Protein AF-Q0UWR7-F1 (afdb_monomer)

Radius of gyration: 21.1 Å; Cα contacts (8 Å, |Δi|>4): 379; chains: 1; bounding box: 44×84×56 Å

Foldseek 3Di:
DDDDDDDDDDPAPDPVLLCVLLVVLVVCCVVPNAAQEEEAEAALCNNVSNVVVNCVVVVHLHQYEYEDEDQLQQLVVCVVVVHWAFAPGRPAPQVSSNHRTHDPSRNVSCPDPRYAYDYHHLLLLLVLQLCCCVPVVAGAGSSLSRLSSCVPQCNVCVRVVHDDDPPHRYHRDRPGDDPDDPVVSVVSCVVNVVVVVVRVVVVVVVVPDDDDDDDDDDDDDDDDDDDDDDDDDDPDDDDDD

pLDDT: mean 86.14, std 23.27, range [25.42, 98.88]

Sequence (241 aa):
MAQTSTIYCPPFDHPDIWAGNSTVMHEIAAQLPDPDVLICSVGGGGLINGICQAMDDLHMETTVLAMETAGADSLATSLHARELVTLDKITSQATSLGCARVTPETFAFAQRKNVRSVVLPDAEAAMGCWRLADDERIMVELACGINVALCYDGRLEKALGRPVRPEDKVVVVLCGGSNVTSKMLCEWRSEYAYIEEETEARRSDSALGSEDEEDVPSKESKPIVLEGVEVECPEGCVSCA

Solvent-accessible surface area (backbone atoms only — not comparable to full-atom values): 13982 Å² total; per-residue (Å²): 130,85,84,77,82,84,78,87,78,72,96,28,89,43,71,71,47,18,61,60,37,14,50,59,42,55,51,42,48,74,77,48,68,83,42,51,31,37,30,37,50,34,30,43,24,22,53,57,44,5,34,53,52,36,27,62,77,67,71,55,84,43,31,36,38,40,32,24,40,51,42,20,38,19,57,56,51,11,62,73,71,72,46,94,38,70,49,95,65,70,71,36,84,35,60,83,18,50,25,46,46,41,39,72,65,37,56,56,56,52,70,37,92,46,32,40,75,45,75,42,50,57,58,46,11,41,46,14,19,47,48,36,34,71,76,72,69,44,77,35,13,41,48,20,7,44,42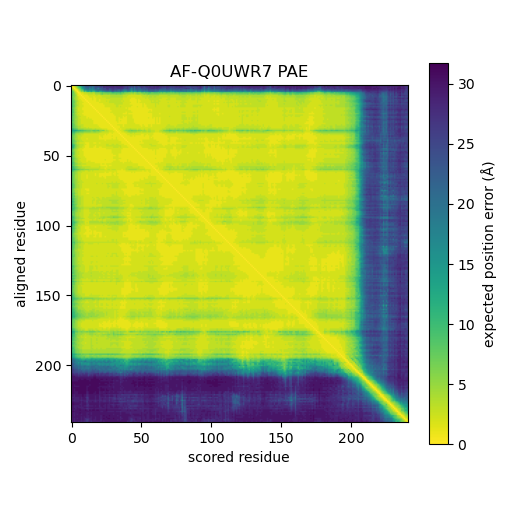,49,29,33,80,47,91,60,40,43,26,61,74,67,74,44,83,80,54,97,83,60,40,73,44,71,49,76,76,36,62,82,79,60,49,75,65,54,44,53,50,44,48,69,75,38,47,60,67,55,53,61,46,54,51,54,51,54,60,64,71,63,70,72,95,73,96,73,94,79,82,93,76,83,92,76,86,92,76,87,85,87,82,93,77,88,79,78,91,80,88,85,84,87,131

Structure (mmCIF, N/CA/C/O backbone):
data_AF-Q0UWR7-F1
#
_entry.id   AF-Q0UWR7-F1
#
loop_
_atom_site.group_PDB
_atom_site.id
_atom_site.type_symbol
_atom_site.label_atom_id
_atom_site.label_alt_id
_atom_site.label_comp_id
_atom_site.label_asym_id
_atom_site.label_entity_id
_atom_site.label_seq_id
_atom_site.pdbx_PDB_ins_code
_atom_site.Cartn_x
_atom_site.Cartn_y
_atom_site.Cartn_z
_atom_site.occupancy
_atom_site.B_iso_or_equiv
_atom_site.auth_seq_id
_atom_site.auth_comp_id
_atom_site.auth_asym_id
_atom_site.auth_atom_id
_atom_site.pdbx_PDB_model_num
ATOM 1 N N . MET A 1 1 ? -6.942 43.261 15.778 1.00 52.97 1 MET A N 1
ATOM 2 C CA . MET A 1 1 ? -6.973 42.221 14.730 1.00 52.97 1 MET A CA 1
ATOM 3 C C . MET A 1 1 ? -7.341 40.921 15.420 1.00 52.97 1 MET A C 1
ATOM 5 O O . MET A 1 1 ? -6.706 40.613 16.420 1.00 52.97 1 MET A O 1
ATOM 9 N N . ALA A 1 2 ? -8.404 40.238 14.991 1.00 65.56 2 ALA A N 1
ATOM 10 C CA . ALA A 1 2 ? -8.744 38.929 15.544 1.00 65.56 2 ALA A CA 1
ATOM 11 C C . ALA A 1 2 ? -7.639 37.941 15.146 1.00 65.56 2 ALA A C 1
ATOM 13 O O . ALA A 1 2 ? -7.313 37.852 13.964 1.00 65.56 2 ALA A O 1
ATOM 14 N N . GLN A 1 3 ? -7.027 37.258 16.116 1.00 64.06 3 GLN A N 1
ATOM 15 C CA . GLN A 1 3 ? -6.156 36.131 15.799 1.00 64.06 3 GLN A CA 1
ATOM 16 C C . GLN A 1 3 ? -7.018 35.028 15.184 1.00 64.06 3 GLN A C 1
ATOM 18 O O . GLN A 1 3 ? -7.907 34.493 15.841 1.00 64.06 3 GLN A O 1
ATOM 23 N N . THR A 1 4 ? -6.770 34.698 13.924 1.00 73.94 4 THR A N 1
ATOM 24 C CA . THR A 1 4 ? -7.265 33.462 13.322 1.00 73.94 4 THR A CA 1
ATOM 25 C C . THR A 1 4 ? -6.470 32.301 13.910 1.00 73.94 4 THR A C 1
ATOM 27 O O . THR A 1 4 ? -5.249 32.263 13.750 1.00 73.94 4 THR A O 1
ATOM 30 N N . SER A 1 5 ? -7.132 31.375 14.608 1.00 85.00 5 SER A N 1
ATOM 31 C CA . SER A 1 5 ? -6.476 30.154 15.080 1.00 85.00 5 SER A CA 1
ATOM 32 C C . SER A 1 5 ? -6.154 29.263 13.884 1.00 85.00 5 SER A C 1
ATOM 34 O O . SER A 1 5 ? -7.061 28.820 13.178 1.00 85.00 5 SER A O 1
ATOM 36 N N . THR A 1 6 ? -4.876 28.992 13.653 1.00 90.75 6 THR A N 1
ATOM 37 C CA . THR A 1 6 ? -4.460 27.957 12.704 1.00 90.75 6 THR A CA 1
ATOM 38 C C . THR A 1 6 ? -4.751 26.587 13.307 1.00 90.75 6 THR A C 1
ATOM 40 O O . THR A 1 6 ? -4.426 26.344 14.468 1.00 90.75 6 THR A O 1
ATOM 43 N N . ILE A 1 7 ? -5.348 25.694 12.521 1.00 93.06 7 ILE A N 1
ATOM 44 C CA . ILE A 1 7 ? -5.585 24.299 12.900 1.00 93.06 7 ILE A CA 1
ATOM 45 C C . ILE A 1 7 ? -4.586 23.444 12.124 1.00 93.06 7 ILE A C 1
ATOM 47 O O . ILE A 1 7 ? -4.486 23.561 10.903 1.00 93.06 7 ILE A O 1
ATOM 51 N N . TYR A 1 8 ? -3.827 22.608 12.829 1.00 94.81 8 TYR A N 1
ATOM 52 C CA . TYR A 1 8 ? -2.986 21.601 12.194 1.00 94.81 8 TYR A CA 1
ATOM 53 C C . TYR A 1 8 ? -3.866 20.429 11.753 1.00 94.81 8 TYR A C 1
ATOM 55 O O . TYR A 1 8 ? -4.567 19.848 12.576 1.00 94.81 8 TYR A O 1
ATOM 63 N N . CYS A 1 9 ? -3.833 20.102 10.463 1.00 96.12 9 CYS A N 1
ATOM 64 C CA . CYS A 1 9 ? -4.488 18.920 9.918 1.00 96.12 9 CYS A CA 1
ATOM 65 C C . CYS A 1 9 ? -3.413 17.840 9.723 1.00 96.12 9 CYS A C 1
ATOM 67 O O . CYS A 1 9 ? -2.591 17.986 8.810 1.00 96.12 9 CYS A O 1
ATOM 69 N N . PRO A 1 10 ? -3.334 16.819 10.598 1.00 96.50 10 PRO A N 1
ATOM 70 C CA . PRO A 1 10 ? -2.364 15.749 10.423 1.00 96.50 10 PRO A CA 1
ATOM 71 C C . PRO A 1 10 ? -2.662 14.965 9.136 1.00 96.50 10 PRO A C 1
ATOM 73 O O . PRO A 1 10 ? -3.801 14.928 8.684 1.00 96.50 10 PRO A O 1
ATOM 76 N N . PRO A 1 11 ? -1.661 14.309 8.535 1.00 96.25 11 PRO A N 1
ATOM 77 C CA . PRO A 1 11 ? -1.877 13.524 7.322 1.00 96.25 11 PRO A CA 1
ATOM 78 C C . PRO A 1 11 ? -2.545 12.163 7.575 1.00 96.25 11 PRO A C 1
ATOM 80 O O . PRO A 1 11 ? -3.100 11.586 6.646 1.00 96.25 11 PRO A O 1
ATOM 83 N N . PHE A 1 12 ? -2.474 11.619 8.799 1.00 97.62 12 PHE A N 1
ATOM 84 C CA . PHE A 1 12 ? -3.004 10.278 9.087 1.00 97.62 12 PHE A CA 1
ATOM 85 C C . PHE A 1 12 ? -3.415 10.023 10.542 1.00 97.62 12 PHE A C 1
ATOM 87 O O . PHE A 1 12 ? -4.390 9.312 10.750 1.00 97.62 12 PHE A O 1
ATOM 94 N N . ASP A 1 13 ? -2.691 10.532 11.546 1.00 97.50 13 ASP A N 1
ATOM 95 C CA . ASP A 1 13 ? -2.897 10.149 12.955 1.00 97.50 13 ASP A CA 1
ATOM 96 C C . ASP A 1 13 ? -3.982 10.994 13.634 1.00 97.50 13 ASP A C 1
ATOM 98 O O . ASP A 1 13 ? -3.699 11.888 14.433 1.00 97.50 13 ASP A O 1
ATOM 102 N N . HIS A 1 14 ? -5.236 10.779 13.239 1.00 98.12 14 HIS A N 1
ATOM 103 C CA . HIS A 1 14 ? -6.386 11.413 13.873 1.00 98.12 14 HIS A CA 1
ATOM 104 C C . HIS A 1 14 ? -7.660 10.583 13.651 1.00 98.12 14 HIS A C 1
ATOM 106 O O . HIS A 1 14 ? -7.899 10.165 12.516 1.00 98.12 14 HIS A O 1
ATOM 112 N N . PRO A 1 15 ? -8.528 10.409 14.667 1.00 97.81 15 PRO A N 1
ATOM 113 C CA . PRO A 1 15 ? -9.776 9.654 14.528 1.00 97.81 15 PRO A CA 1
ATOM 114 C C . PRO A 1 15 ? -10.669 10.132 13.378 1.00 97.81 15 PRO A C 1
ATOM 116 O O . PRO A 1 15 ? -11.179 9.307 12.630 1.00 97.81 15 PRO A O 1
ATOM 119 N N . ASP A 1 16 ? -10.798 11.448 13.173 1.00 98.19 16 ASP A N 1
ATOM 120 C CA . ASP A 1 16 ? -11.589 11.990 12.053 1.00 98.19 16 ASP A CA 1
ATOM 121 C C . ASP A 1 16 ? -11.039 11.580 10.676 1.00 98.19 16 ASP A C 1
ATOM 123 O O . ASP A 1 16 ? -11.806 11.419 9.730 1.00 98.19 16 ASP A O 1
ATOM 127 N N . ILE A 1 17 ? -9.720 11.382 10.550 1.00 98.50 17 ILE A N 1
ATOM 128 C CA . ILE A 1 17 ? -9.107 10.898 9.304 1.00 98.50 17 ILE A CA 1
ATOM 129 C C . ILE A 1 17 ? -9.446 9.426 9.101 1.00 98.50 17 ILE A C 1
ATOM 131 O O . ILE A 1 17 ? -9.766 9.024 7.987 1.00 98.50 17 ILE A O 1
ATOM 135 N N . TRP A 1 18 ? -9.408 8.621 10.163 1.00 98.56 18 TRP A N 1
ATOM 136 C CA . TRP A 1 18 ? -9.750 7.199 10.089 1.00 98.56 18 TRP A CA 1
ATOM 137 C C . TRP A 1 18 ? -11.229 7.008 9.760 1.00 98.56 18 TRP A C 1
ATOM 139 O O . TRP A 1 18 ? -11.546 6.252 8.850 1.00 98.56 18 TRP A O 1
ATOM 149 N N . ALA A 1 19 ? -12.112 7.775 10.404 1.00 98.56 19 ALA A N 1
ATOM 150 C CA . ALA A 1 19 ? -13.542 7.793 10.110 1.00 98.56 19 ALA A CA 1
ATOM 151 C C . ALA A 1 19 ? -13.842 8.285 8.684 1.00 98.56 19 ALA A C 1
ATOM 153 O O . ALA A 1 19 ? -14.735 7.768 8.024 1.00 98.56 19 ALA A O 1
ATOM 154 N N . GLY A 1 20 ? -13.088 9.268 8.183 1.00 98.56 20 GLY A N 1
ATOM 155 C CA . GLY A 1 20 ? -13.189 9.694 6.788 1.00 98.56 20 GLY A CA 1
ATOM 156 C C . GLY A 1 20 ? -12.733 8.606 5.814 1.00 98.56 20 GLY A C 1
ATOM 157 O O . GLY A 1 20 ? -13.402 8.351 4.821 1.00 98.56 20 GLY A O 1
ATOM 158 N N . ASN A 1 21 ? -11.623 7.929 6.108 1.00 98.56 21 ASN A N 1
ATOM 159 C CA . ASN A 1 21 ? -11.102 6.856 5.263 1.00 98.56 21 ASN A CA 1
ATOM 160 C C . ASN A 1 21 ? -11.943 5.576 5.335 1.00 98.56 21 ASN A C 1
ATOM 162 O O . ASN A 1 21 ? -11.931 4.805 4.380 1.00 98.56 21 ASN A O 1
ATOM 166 N N . SER A 1 22 ? -12.674 5.329 6.427 1.00 98.56 22 SER A N 1
ATOM 167 C CA . SER A 1 22 ? -13.491 4.121 6.595 1.00 98.56 22 SER A CA 1
ATOM 168 C C . SER A 1 22 ? -14.632 4.033 5.578 1.00 98.56 22 SER A C 1
ATOM 170 O O . SER A 1 22 ? -15.070 2.933 5.230 1.00 98.56 22 SER A O 1
ATOM 172 N N . THR A 1 23 ? -15.062 5.170 5.016 1.00 98.62 23 THR A N 1
ATOM 173 C CA . THR A 1 23 ? -16.129 5.213 4.007 1.00 98.62 23 THR A CA 1
ATOM 174 C C . THR A 1 23 ? -15.796 4.384 2.772 1.00 98.62 23 THR A C 1
ATOM 176 O O . THR A 1 23 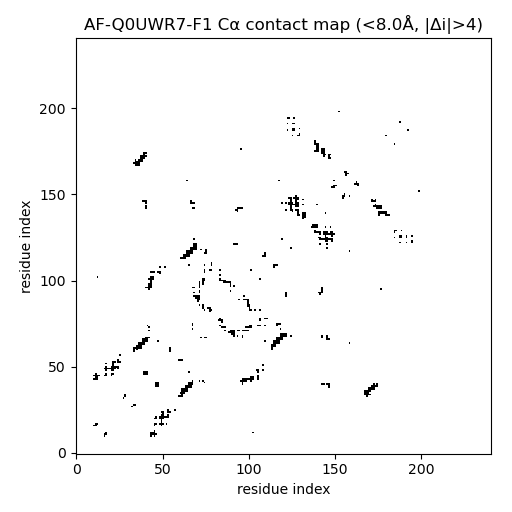? -16.704 3.776 2.212 1.00 98.62 23 THR A O 1
ATOM 179 N N . VAL A 1 24 ? -14.513 4.266 2.395 1.00 98.31 24 VAL A N 1
ATOM 180 C CA . VAL A 1 24 ? -14.097 3.444 1.245 1.00 98.31 24 VAL A CA 1
ATOM 181 C C . VAL A 1 24 ? -14.524 1.989 1.416 1.00 98.31 24 VAL A C 1
ATOM 183 O O . VAL A 1 24 ? -14.973 1.355 0.467 1.00 98.31 24 VAL A O 1
ATOM 186 N N . MET A 1 25 ? -14.445 1.459 2.636 1.00 98.12 25 MET A N 1
ATOM 187 C CA . MET A 1 25 ? -14.796 0.072 2.905 1.00 98.12 25 MET A CA 1
ATOM 188 C C . MET A 1 25 ? -16.315 -0.127 2.932 1.00 98.12 25 MET A C 1
ATOM 190 O O . MET A 1 25 ? -16.806 -1.158 2.477 1.00 98.12 25 MET A O 1
ATOM 194 N N . HIS A 1 26 ? -17.075 0.875 3.384 1.00 98.00 26 HIS A N 1
ATOM 195 C CA . HIS A 1 26 ? -18.534 0.867 3.264 1.00 98.00 26 HIS A CA 1
ATOM 196 C C . HIS A 1 26 ? -18.993 0.917 1.798 1.00 98.00 26 HIS A C 1
ATOM 198 O O . HIS A 1 26 ? -19.934 0.214 1.427 1.00 98.00 26 HIS A O 1
ATOM 204 N N . GLU A 1 27 ? -18.319 1.701 0.954 1.00 98.56 27 GLU A N 1
ATOM 205 C CA . GLU A 1 27 ? -18.568 1.738 -0.492 1.00 98.56 27 GLU A CA 1
ATOM 206 C C . GLU A 1 27 ? -18.238 0.390 -1.146 1.00 98.56 27 GLU A C 1
ATOM 208 O O . GLU A 1 27 ? -19.076 -0.161 -1.865 1.00 98.56 27 GLU A O 1
ATOM 213 N N . ILE A 1 28 ? -17.080 -0.196 -0.813 1.00 98.25 28 ILE A N 1
ATOM 214 C CA . ILE A 1 28 ? -16.689 -1.539 -1.262 1.00 98.25 28 ILE A CA 1
ATOM 215 C C . ILE A 1 28 ? -17.748 -2.566 -0.862 1.00 98.25 28 ILE A C 1
ATOM 217 O O . ILE A 1 28 ? -18.214 -3.304 -1.721 1.00 98.25 28 ILE A O 1
ATOM 221 N N . ALA A 1 29 ? -18.187 -2.595 0.398 1.00 97.31 29 ALA A N 1
ATOM 222 C CA . ALA A 1 29 ? -19.186 -3.556 0.866 1.00 97.31 29 ALA A CA 1
ATOM 223 C C . ALA A 1 29 ? -20.544 -3.405 0.155 1.00 97.31 29 ALA A C 1
ATOM 225 O O . ALA A 1 29 ? -21.240 -4.396 -0.069 1.00 97.31 29 ALA A O 1
ATOM 226 N N . ALA A 1 30 ? -20.915 -2.182 -0.240 1.00 97.62 30 ALA A N 1
ATOM 227 C CA . ALA A 1 30 ? -22.131 -1.930 -1.008 1.00 97.62 30 ALA A CA 1
ATOM 228 C C . ALA A 1 30 ? -22.025 -2.400 -2.473 1.00 97.62 30 ALA A C 1
ATOM 230 O O . ALA A 1 30 ? -23.026 -2.824 -3.053 1.00 97.62 30 ALA A O 1
ATOM 231 N N . GLN A 1 31 ? -20.838 -2.314 -3.079 1.00 98.31 31 GLN A N 1
ATOM 232 C CA . GLN A 1 31 ? -20.598 -2.661 -4.488 1.00 98.31 31 GLN A CA 1
ATOM 233 C C . GLN A 1 31 ? -20.196 -4.128 -4.690 1.00 98.31 31 GLN A C 1
ATOM 235 O O . GLN A 1 31 ? -20.551 -4.737 -5.699 1.00 98.31 31 GLN A O 1
ATOM 240 N N . LEU A 1 32 ? -19.458 -4.690 -3.736 1.00 96.94 32 LEU A N 1
ATOM 241 C CA . LEU A 1 32 ? -18.918 -6.040 -3.746 1.00 96.94 32 LEU A CA 1
ATOM 242 C C . LEU A 1 32 ? -18.964 -6.623 -2.323 1.00 96.94 32 LEU A C 1
ATOM 244 O O . LEU A 1 32 ? -17.993 -6.514 -1.572 1.00 96.94 32 LEU A O 1
ATOM 248 N N . PRO A 1 33 ? -20.081 -7.269 -1.947 1.00 92.19 33 PRO A N 1
ATOM 249 C CA . PRO A 1 33 ? -20.188 -7.942 -0.660 1.00 92.19 33 PRO A CA 1
ATOM 250 C C . PRO A 1 33 ? -19.140 -9.051 -0.515 1.00 92.19 33 PRO A C 1
ATOM 252 O O . PRO A 1 33 ? -18.921 -9.831 -1.453 1.00 92.19 33 PRO A O 1
ATOM 255 N N . ASP A 1 34 ? -18.542 -9.127 0.674 1.00 92.31 34 ASP A N 1
ATOM 256 C CA . ASP A 1 34 ? -17.599 -10.164 1.108 1.00 92.31 34 ASP A CA 1
ATOM 257 C C . ASP A 1 34 ? -16.404 -10.373 0.150 1.00 92.31 34 ASP A C 1
ATOM 259 O O . ASP A 1 34 ? -16.296 -11.435 -0.470 1.00 92.31 34 ASP A O 1
ATOM 263 N N . PRO A 1 35 ? -15.516 -9.373 -0.032 1.00 97.75 35 PRO A N 1
ATOM 264 C CA . PRO A 1 35 ? -14.252 -9.574 -0.724 1.00 97.75 35 PRO A CA 1
ATOM 265 C C . PRO A 1 35 ? -13.335 -10.494 0.093 1.00 97.75 35 PRO A C 1
ATOM 267 O O . PRO A 1 35 ? -13.233 -10.367 1.315 1.00 97.75 35 PRO A O 1
ATOM 270 N N . ASP A 1 36 ? -12.636 -11.402 -0.582 1.00 98.38 36 ASP A N 1
ATOM 271 C CA . ASP A 1 36 ? -11.690 -12.329 0.047 1.00 98.38 36 ASP A CA 1
ATOM 272 C C . ASP A 1 36 ? -10.385 -11.619 0.423 1.00 98.38 36 ASP A C 1
ATOM 274 O O . ASP A 1 36 ? -9.787 -11.900 1.467 1.00 98.38 36 ASP A O 1
ATOM 278 N N . VAL A 1 37 ? -9.944 -10.688 -0.429 1.00 98.69 37 VAL A N 1
ATOM 279 C CA . VAL A 1 37 ? -8.677 -9.967 -0.279 1.00 98.69 37 VAL A CA 1
ATOM 280 C C . VAL A 1 37 ? -8.876 -8.482 -0.562 1.00 98.69 37 VAL A C 1
ATOM 282 O O . VAL A 1 37 ? -9.492 -8.111 -1.559 1.00 98.69 37 VAL A O 1
ATOM 285 N N . LEU A 1 38 ? -8.296 -7.631 0.278 1.00 98.75 38 LEU A N 1
ATOM 286 C CA . LEU A 1 38 ? -8.174 -6.196 0.056 1.00 98.75 38 LEU A CA 1
ATOM 287 C C . LEU A 1 38 ? -6.702 -5.795 0.131 1.00 98.75 38 LEU A C 1
ATOM 289 O O . LEU A 1 38 ? -6.007 -6.123 1.086 1.00 98.75 38 LEU A O 1
ATOM 293 N N . ILE A 1 39 ? -6.222 -5.070 -0.871 1.00 98.88 39 ILE A N 1
ATOM 294 C CA . ILE A 1 39 ? -4.840 -4.600 -0.961 1.00 98.88 39 ILE A CA 1
ATOM 295 C C . ILE A 1 39 ? -4.840 -3.093 -0.744 1.00 98.88 39 ILE A C 1
ATOM 297 O O . ILE A 1 39 ? -5.496 -2.363 -1.491 1.00 98.88 39 ILE A O 1
ATOM 301 N N . CYS A 1 40 ? -4.097 -2.617 0.252 1.00 98.56 40 CYS A N 1
ATOM 302 C CA . CYS A 1 40 ? -3.948 -1.190 0.504 1.00 98.56 40 CYS A CA 1
ATOM 303 C C . CYS A 1 40 ? -2.525 -0.832 0.927 1.00 98.56 40 CYS A C 1
ATOM 305 O O . CYS A 1 40 ? -1.863 -1.561 1.664 1.00 98.56 40 CYS A O 1
ATOM 307 N N . SER A 1 41 ? -2.090 0.348 0.510 1.00 98.38 41 SER A N 1
ATOM 308 C CA . SER A 1 41 ? -0.780 0.888 0.841 1.00 98.38 41 SER A CA 1
ATOM 309 C C . SER A 1 41 ? -0.767 1.506 2.236 1.00 98.38 41 SER A C 1
ATOM 311 O O . SER A 1 41 ? -1.721 2.186 2.627 1.00 98.38 41 SER A O 1
ATOM 313 N N . VAL A 1 42 ? 0.337 1.344 2.958 1.00 98.69 42 VAL A N 1
ATOM 314 C CA . VAL A 1 42 ? 0.538 1.878 4.304 1.00 98.69 42 VAL A CA 1
ATOM 315 C C . VAL A 1 42 ? 1.678 2.891 4.288 1.00 98.69 42 VAL A C 1
ATOM 317 O O . VAL A 1 42 ? 2.808 2.576 3.951 1.00 98.69 42 VAL A O 1
ATOM 320 N N . GLY A 1 43 ? 1.350 4.135 4.640 1.00 97.75 43 GLY A N 1
ATOM 321 C CA . GLY A 1 43 ? 2.327 5.132 5.077 1.00 97.75 43 GLY A CA 1
ATOM 322 C C . GLY A 1 43 ? 2.289 5.238 6.597 1.00 97.75 43 GLY A C 1
ATOM 323 O O . GLY A 1 43 ? 2.729 4.347 7.306 1.00 97.75 43 GLY A O 1
ATOM 324 N N . GLY A 1 44 ? 1.666 6.294 7.126 1.00 96.94 44 GLY A N 1
ATOM 325 C CA . GLY A 1 44 ? 1.412 6.391 8.572 1.00 96.94 44 GLY A CA 1
ATOM 326 C C . GLY A 1 44 ? 0.246 5.531 9.081 1.00 96.94 44 GLY A C 1
ATOM 327 O O . GLY A 1 44 ? 0.100 5.356 10.286 1.00 96.94 44 GLY A O 1
ATOM 328 N N . GLY A 1 45 ? -0.572 4.995 8.166 1.00 98.06 45 GLY A N 1
ATOM 329 C CA . GLY A 1 45 ? -1.620 4.010 8.459 1.00 98.06 45 GLY A CA 1
ATOM 330 C C . GLY A 1 45 ? -3.053 4.540 8.581 1.00 98.06 45 GLY A C 1
ATOM 331 O O . GLY A 1 45 ? -3.972 3.782 8.863 1.00 98.06 45 GLY A O 1
ATOM 332 N N . GLY A 1 46 ? -3.298 5.818 8.278 1.00 98.56 46 GLY A N 1
ATOM 333 C CA . GLY A 1 46 ? -4.648 6.394 8.358 1.00 98.56 46 GLY A CA 1
ATOM 334 C C . GLY A 1 46 ? -5.692 5.701 7.469 1.00 98.56 46 GLY A C 1
ATOM 335 O O . GLY A 1 46 ? -6.856 5.626 7.855 1.00 98.56 46 GLY A O 1
ATOM 336 N N . LEU A 1 47 ? -5.287 5.190 6.299 1.00 98.62 47 LEU A N 1
ATOM 337 C CA . LEU A 1 47 ? -6.170 4.454 5.387 1.00 98.62 47 LEU A CA 1
ATOM 338 C C . LEU A 1 47 ? -6.515 3.061 5.932 1.00 98.62 47 LEU A C 1
ATOM 340 O O . LEU A 1 47 ? -7.691 2.735 6.059 1.00 98.62 47 LEU A O 1
ATOM 344 N N . ILE A 1 48 ? -5.504 2.262 6.292 1.00 98.62 48 ILE A N 1
ATOM 345 C CA . ILE A 1 48 ? -5.717 0.908 6.823 1.00 98.62 48 ILE A CA 1
ATOM 346 C C . ILE A 1 48 ? -6.486 0.930 8.149 1.00 98.62 48 ILE A C 1
ATOM 348 O O . ILE A 1 48 ? -7.351 0.086 8.345 1.00 98.62 48 ILE A O 1
ATOM 352 N N . ASN A 1 49 ? -6.270 1.934 9.007 1.00 98.81 49 ASN A N 1
ATOM 353 C CA . ASN A 1 49 ? -7.048 2.090 10.239 1.00 98.81 49 ASN A CA 1
ATOM 354 C C . ASN A 1 49 ? -8.535 2.286 9.934 1.00 98.81 49 ASN A C 1
ATOM 356 O O . ASN A 1 49 ? -9.370 1.609 10.525 1.00 98.81 49 ASN A O 1
ATOM 360 N N . GLY A 1 50 ? -8.868 3.162 8.979 1.00 98.75 50 GLY A N 1
ATOM 361 C CA . GLY A 1 50 ? -10.253 3.357 8.545 1.00 98.75 50 GLY A CA 1
ATOM 362 C C . GLY A 1 50 ? -10.864 2.086 7.950 1.00 98.75 50 GLY A C 1
ATOM 363 O O . GLY A 1 50 ? -11.986 1.722 8.294 1.00 98.75 50 GLY A O 1
ATOM 364 N N . ILE A 1 51 ? -10.113 1.371 7.108 1.00 98.69 51 ILE A N 1
ATOM 365 C CA . ILE A 1 51 ? -10.553 0.097 6.520 1.00 98.69 51 ILE A CA 1
ATOM 366 C C . ILE A 1 51 ? -10.845 -0.934 7.613 1.00 98.69 51 ILE A C 1
ATOM 368 O O . ILE A 1 51 ? -11.930 -1.510 7.627 1.00 98.69 51 ILE A O 1
ATOM 372 N N . CYS A 1 52 ? -9.918 -1.151 8.547 1.00 98.50 52 CYS A N 1
ATOM 373 C CA . CYS A 1 52 ? -10.103 -2.138 9.605 1.00 98.50 52 CYS A CA 1
ATOM 374 C C . CYS A 1 52 ? -11.240 -1.764 10.569 1.00 98.50 52 CYS A C 1
ATOM 376 O O . CYS A 1 52 ? -11.965 -2.656 10.997 1.00 98.50 52 CYS A O 1
ATOM 378 N N . GLN A 1 53 ? -11.446 -0.475 10.864 1.00 98.44 53 GLN A N 1
ATOM 379 C CA . GLN A 1 53 ? -12.600 -0.011 11.649 1.00 98.44 53 GLN A CA 1
ATOM 380 C C . GLN A 1 53 ? -13.925 -0.336 10.957 1.00 98.44 53 GLN A C 1
ATOM 382 O O . GLN A 1 53 ? -14.806 -0.937 11.563 1.00 98.44 53 GLN A O 1
ATOM 387 N N . ALA A 1 54 ? -14.050 -0.012 9.668 1.00 98.44 54 ALA A N 1
ATOM 388 C CA . ALA A 1 54 ? -15.257 -0.344 8.918 1.00 98.44 54 ALA A CA 1
ATOM 389 C C . ALA A 1 54 ? -15.463 -1.859 8.782 1.00 98.44 54 ALA A C 1
ATOM 391 O O . ALA A 1 54 ? -16.600 -2.320 8.811 1.00 98.44 54 ALA A O 1
ATOM 392 N N . MET A 1 55 ? -14.394 -2.651 8.657 1.00 98.06 55 MET A N 1
ATOM 393 C CA . MET A 1 55 ? -14.504 -4.113 8.664 1.00 98.06 55 MET A CA 1
ATOM 394 C C . MET A 1 55 ? -15.036 -4.648 9.997 1.00 98.06 55 MET A C 1
ATOM 396 O O . MET A 1 55 ? -15.854 -5.565 9.977 1.00 98.06 55 MET A O 1
ATOM 400 N N . ASP A 1 56 ? -14.616 -4.076 11.131 1.00 97.56 56 ASP A N 1
ATOM 401 C CA . ASP A 1 56 ? -15.137 -4.446 12.453 1.00 97.56 56 ASP A CA 1
ATOM 402 C C . ASP A 1 56 ? -16.645 -4.145 12.545 1.00 97.56 56 ASP A C 1
ATOM 404 O O . ASP A 1 56 ? -17.424 -5.012 12.955 1.00 97.56 56 ASP A O 1
ATOM 408 N N . ASP A 1 57 ? -17.061 -2.959 12.084 1.00 97.50 57 ASP A N 1
ATOM 409 C CA . ASP A 1 57 ? -18.463 -2.511 12.062 1.00 97.50 57 ASP A CA 1
ATOM 410 C C . ASP A 1 57 ? -19.347 -3.354 11.127 1.00 97.50 57 ASP A C 1
ATOM 412 O O . ASP A 1 57 ? -20.524 -3.589 11.408 1.00 97.50 57 ASP A O 1
ATOM 416 N N . LEU A 1 58 ? -18.787 -3.808 10.005 1.00 97.25 58 LEU A N 1
ATOM 417 C CA . LEU A 1 58 ? -19.468 -4.624 8.997 1.00 97.25 58 LEU A CA 1
ATOM 418 C C . LEU A 1 58 ? -19.338 -6.135 9.252 1.00 97.25 58 LEU A C 1
ATOM 420 O O . LEU A 1 58 ? -19.937 -6.921 8.520 1.00 97.25 58 LEU A O 1
ATOM 424 N N . HIS A 1 59 ? -18.578 -6.541 10.275 1.00 96.62 59 HIS A N 1
ATOM 425 C CA . HIS A 1 59 ? -18.263 -7.935 10.603 1.00 96.62 59 HIS A CA 1
ATOM 426 C C . HIS A 1 59 ? -17.632 -8.716 9.434 1.00 96.62 59 HIS A C 1
ATOM 428 O O . HIS A 1 59 ? -18.040 -9.835 9.119 1.00 96.62 59 HIS A O 1
ATOM 434 N N . MET A 1 60 ? -16.637 -8.112 8.782 1.00 96.31 60 MET A N 1
ATOM 435 C CA . MET A 1 60 ? -15.965 -8.673 7.608 1.00 96.31 60 MET A CA 1
ATOM 436 C C . MET A 1 60 ? -14.643 -9.360 7.965 1.00 96.31 60 MET A C 1
ATOM 438 O O . MET A 1 60 ? -13.785 -8.785 8.628 1.00 96.31 60 MET A O 1
ATOM 442 N N . GLU A 1 61 ? -14.436 -10.561 7.423 1.00 94.88 61 GLU A N 1
ATOM 443 C CA . GLU A 1 61 ? -13.229 -11.383 7.631 1.00 94.88 61 GLU A CA 1
ATOM 444 C C . GLU A 1 61 ? -12.227 -11.292 6.459 1.00 94.88 61 GLU A C 1
ATOM 446 O O . GLU A 1 61 ? -11.360 -12.152 6.289 1.00 94.88 61 GLU A O 1
ATOM 451 N N . THR A 1 62 ? -12.344 -10.255 5.622 1.00 97.94 62 THR A N 1
ATOM 452 C CA . THR A 1 62 ? -11.469 -10.014 4.463 1.00 97.94 62 THR A CA 1
ATOM 453 C C . THR A 1 62 ? -9.991 -10.035 4.864 1.00 97.94 62 THR A C 1
ATOM 455 O O . THR A 1 62 ? -9.598 -9.467 5.887 1.00 97.94 62 THR A O 1
ATOM 458 N N . THR A 1 63 ? -9.144 -10.673 4.052 1.00 98.56 63 THR A N 1
ATOM 459 C CA . THR A 1 63 ? -7.690 -10.609 4.246 1.00 98.56 63 THR A CA 1
ATOM 460 C C . THR A 1 63 ? -7.161 -9.280 3.723 1.00 98.56 63 THR A C 1
ATOM 462 O O . THR A 1 63 ? -7.312 -8.982 2.542 1.00 98.56 63 THR A O 1
ATOM 465 N N . VAL A 1 64 ? -6.498 -8.493 4.565 1.00 98.81 64 VAL A N 1
ATOM 466 C CA . VAL A 1 64 ? -5.881 -7.222 4.178 1.00 98.81 64 VAL A CA 1
ATOM 467 C C . VAL A 1 64 ? -4.391 -7.424 3.915 1.00 98.81 64 VAL A C 1
ATOM 469 O O . VAL A 1 64 ? -3.654 -7.880 4.790 1.00 98.81 64 VAL A O 1
ATOM 472 N N . LEU A 1 65 ? -3.933 -7.058 2.721 1.00 98.88 65 LEU A N 1
ATOM 473 C CA . LEU A 1 65 ? -2.518 -6.950 2.380 1.00 98.88 65 LEU A CA 1
ATOM 474 C C . LEU A 1 65 ? -2.083 -5.491 2.566 1.00 98.88 65 LEU A C 1
ATOM 476 O O . LEU A 1 65 ? -2.473 -4.609 1.800 1.00 98.88 65 LEU A O 1
ATOM 480 N N . ALA A 1 66 ? -1.309 -5.257 3.623 1.00 98.75 66 ALA A N 1
ATOM 481 C CA . ALA A 1 66 ? -0.753 -3.972 4.018 1.00 98.75 66 ALA A CA 1
ATOM 482 C C . ALA A 1 66 ? 0.586 -3.755 3.300 1.00 98.75 66 ALA A C 1
ATOM 484 O O . ALA A 1 66 ? 1.601 -4.346 3.676 1.00 98.75 66 ALA A O 1
ATOM 485 N N . MET A 1 67 ? 0.565 -2.947 2.243 1.00 98.88 67 MET A N 1
ATOM 486 C CA . MET A 1 67 ? 1.687 -2.781 1.319 1.00 98.88 67 MET A CA 1
ATOM 487 C C . MET A 1 67 ? 2.598 -1.620 1.723 1.00 98.88 67 MET A C 1
ATOM 489 O O . MET A 1 67 ? 2.127 -0.494 1.874 1.00 98.88 67 MET A O 1
ATOM 493 N N . GLU A 1 68 ? 3.903 -1.861 1.802 1.00 98.81 68 GLU A N 1
ATOM 494 C CA . GLU A 1 68 ? 4.933 -0.829 1.993 1.00 98.81 68 GLU A CA 1
ATOM 495 C C . GLU A 1 68 ? 6.072 -1.003 0.985 1.00 98.81 68 GLU A C 1
ATOM 497 O O . GLU A 1 68 ? 6.364 -2.118 0.550 1.00 98.81 68 GLU A O 1
ATOM 502 N N . THR A 1 69 ? 6.756 0.077 0.614 1.00 98.75 69 THR A N 1
ATOM 503 C CA . THR A 1 69 ? 7.999 -0.035 -0.157 1.00 98.75 69 THR A CA 1
ATOM 504 C C . THR A 1 69 ? 9.202 -0.226 0.760 1.00 98.75 69 THR A C 1
ATOM 506 O O . THR A 1 69 ? 9.282 0.371 1.834 1.00 98.75 69 THR A O 1
ATOM 509 N N . ALA A 1 70 ? 10.182 -1.018 0.321 1.00 98.62 70 ALA A N 1
ATOM 510 C CA . ALA A 1 70 ? 11.458 -1.147 1.020 1.00 98.62 70 ALA A CA 1
ATOM 511 C C . ALA A 1 70 ? 12.134 0.231 1.147 1.00 98.62 70 ALA A C 1
ATOM 513 O O . ALA A 1 70 ? 12.356 0.919 0.149 1.00 98.62 70 ALA A O 1
ATOM 514 N N . GLY A 1 71 ? 12.466 0.642 2.372 1.00 98.19 71 GLY A N 1
ATOM 515 C CA . GLY A 1 71 ? 12.965 1.984 2.674 1.00 98.19 71 GLY A CA 1
ATOM 516 C C . GLY A 1 71 ? 11.887 2.990 3.094 1.00 98.19 71 GLY A C 1
ATOM 517 O O . GLY A 1 71 ? 12.222 4.150 3.342 1.00 98.19 71 GLY A O 1
ATOM 518 N N . ALA A 1 72 ? 10.621 2.577 3.160 1.00 98.50 72 ALA A N 1
ATOM 519 C CA . ALA A 1 72 ? 9.508 3.271 3.815 1.00 98.50 72 ALA A CA 1
ATOM 520 C C . ALA A 1 72 ? 8.641 2.291 4.641 1.00 98.50 72 ALA A C 1
ATOM 522 O O . ALA A 1 72 ? 7.472 2.546 4.901 1.00 98.50 72 ALA A O 1
ATOM 523 N N . ASP A 1 73 ? 9.227 1.171 5.063 1.00 98.62 73 ASP A N 1
ATOM 524 C CA . ASP A 1 73 ? 8.582 -0.009 5.640 1.00 98.62 73 ASP A CA 1
ATOM 525 C C . ASP A 1 73 ? 8.539 0.017 7.180 1.00 98.62 73 ASP A C 1
ATOM 527 O O . ASP A 1 73 ? 9.008 -0.890 7.879 1.00 98.62 73 ASP A O 1
ATOM 531 N N . SER A 1 74 ? 8.013 1.114 7.735 1.00 98.69 74 SER A N 1
ATOM 532 C CA . SER A 1 74 ? 7.983 1.329 9.188 1.00 98.69 74 SER A CA 1
ATOM 533 C C . SER A 1 74 ? 7.019 0.383 9.918 1.00 98.69 74 SER A C 1
ATOM 535 O O . SER A 1 74 ? 7.284 0.019 11.070 1.00 98.69 74 SER A O 1
ATOM 537 N N . LEU A 1 75 ? 5.939 -0.069 9.266 1.00 98.81 75 LEU A N 1
ATOM 538 C CA . LEU A 1 75 ? 5.023 -1.071 9.808 1.00 98.81 75 LEU A CA 1
ATOM 539 C C . LEU A 1 75 ? 5.702 -2.436 9.862 1.00 98.81 75 LEU A C 1
ATOM 541 O O . LEU A 1 75 ? 5.737 -3.044 10.932 1.00 98.81 75 LEU A O 1
ATOM 545 N N . ALA A 1 76 ? 6.267 -2.902 8.747 1.00 98.81 76 ALA A N 1
ATOM 546 C CA . ALA A 1 76 ? 6.949 -4.189 8.672 1.00 98.81 76 ALA A CA 1
ATOM 547 C C . ALA A 1 76 ? 8.110 -4.264 9.669 1.00 98.81 76 ALA A C 1
ATOM 549 O O . ALA A 1 76 ? 8.238 -5.249 10.401 1.00 98.81 76 ALA A O 1
ATOM 550 N N . THR A 1 77 ? 8.897 -3.188 9.770 1.00 98.75 77 THR A N 1
ATOM 551 C CA . THR A 1 77 ? 9.978 -3.069 10.758 1.00 98.75 77 THR A CA 1
ATOM 552 C C . THR A 1 77 ? 9.438 -3.179 12.186 1.00 98.75 77 THR A C 1
ATOM 554 O O . THR A 1 77 ? 9.980 -3.932 12.998 1.00 98.75 77 THR A O 1
ATOM 557 N N . SER A 1 78 ? 8.333 -2.492 12.492 1.00 98.81 78 SER A N 1
ATOM 558 C CA . SER A 1 78 ? 7.700 -2.558 13.814 1.00 98.81 78 SER A CA 1
ATOM 559 C C . SER A 1 78 ? 7.156 -3.958 14.131 1.00 98.81 78 SER A C 1
ATOM 561 O O . SER A 1 78 ? 7.343 -4.477 15.231 1.00 98.81 78 SER A O 1
ATOM 563 N N . LEU A 1 79 ? 6.508 -4.618 13.165 1.00 98.75 79 LEU A N 1
ATOM 564 C CA . LEU A 1 79 ? 5.991 -5.985 13.311 1.00 98.75 79 LEU A CA 1
ATOM 565 C C . LEU A 1 79 ? 7.109 -6.996 13.559 1.00 98.75 79 LEU A C 1
ATOM 567 O O . LEU A 1 79 ? 6.961 -7.866 14.419 1.00 98.75 79 LEU A O 1
ATOM 571 N N . HIS A 1 80 ? 8.232 -6.857 12.855 1.00 98.56 80 HIS A N 1
ATOM 572 C CA . HIS A 1 80 ? 9.407 -7.697 13.061 1.00 98.56 80 HIS A CA 1
ATOM 573 C C . HIS A 1 80 ? 9.996 -7.517 14.468 1.00 98.56 80 HIS A C 1
ATOM 575 O O . HIS A 1 80 ? 10.254 -8.504 15.157 1.00 98.56 80 HIS A O 1
ATOM 581 N N . ALA A 1 81 ? 10.141 -6.268 14.920 1.00 98.44 81 ALA A N 1
ATOM 582 C CA . ALA A 1 81 ? 10.653 -5.936 16.251 1.00 98.44 81 ALA A CA 1
ATOM 583 C C . ALA A 1 81 ? 9.656 -6.224 17.389 1.00 98.44 81 ALA A C 1
ATOM 585 O O . ALA A 1 81 ? 10.045 -6.270 18.554 1.00 98.44 81 ALA A O 1
ATOM 586 N N . ARG A 1 82 ? 8.372 -6.437 17.064 1.00 98.44 82 ARG A N 1
ATOM 587 C CA . ARG A 1 82 ? 7.252 -6.552 18.017 1.00 98.44 82 ARG A CA 1
ATOM 588 C C . ARG A 1 82 ? 7.067 -5.313 18.900 1.00 98.44 82 ARG A C 1
ATOM 590 O O . ARG A 1 82 ? 6.460 -5.395 19.966 1.00 98.44 82 ARG A O 1
ATOM 597 N N . GLU A 1 83 ? 7.512 -4.159 18.422 1.00 98.56 83 GLU A N 1
ATOM 598 C CA . GLU A 1 83 ? 7.313 -2.854 19.044 1.00 98.56 83 GLU A CA 1
ATOM 599 C C . GLU A 1 83 ? 7.288 -1.756 17.978 1.00 98.56 83 GLU A C 1
ATOM 601 O O . GLU A 1 83 ? 7.741 -1.957 16.857 1.00 98.56 83 GLU A O 1
ATOM 606 N N . LEU A 1 84 ? 6.761 -0.578 18.314 1.00 98.62 84 LEU A N 1
ATOM 607 C CA . LEU A 1 84 ? 6.743 0.557 17.391 1.00 98.62 84 LEU A CA 1
ATOM 608 C C . LEU A 1 84 ? 8.160 1.100 17.166 1.00 98.62 84 LEU A C 1
ATOM 610 O O . LEU A 1 84 ? 8.693 1.787 18.044 1.00 98.62 84 LEU A O 1
ATOM 614 N N . VAL A 1 85 ? 8.704 0.901 15.970 1.00 98.38 85 VAL A N 1
ATOM 615 C CA . VAL A 1 85 ? 10.039 1.360 15.566 1.00 98.38 85 VAL A CA 1
ATOM 616 C C . VAL A 1 85 ? 9.951 2.655 14.759 1.00 98.38 85 VAL A C 1
ATOM 618 O O . VAL A 1 85 ? 9.033 2.847 13.966 1.00 98.38 85 VAL A O 1
ATOM 621 N N . THR A 1 86 ? 10.925 3.545 14.960 1.00 98.69 86 THR A N 1
ATOM 622 C CA . THR A 1 86 ? 11.142 4.713 14.099 1.00 98.69 86 THR A CA 1
ATOM 623 C C . THR A 1 86 ? 12.297 4.420 13.149 1.00 98.69 86 THR A C 1
ATOM 625 O O . THR A 1 86 ? 13.402 4.151 13.611 1.00 98.69 86 THR A O 1
ATOM 628 N N . LEU A 1 87 ? 12.063 4.496 11.843 1.00 98.38 87 LEU A N 1
ATOM 629 C CA . LEU A 1 87 ? 13.109 4.434 10.827 1.00 98.38 87 LEU A CA 1
ATOM 630 C C . LEU A 1 87 ? 14.016 5.665 10.929 1.00 98.38 87 LEU A C 1
ATOM 632 O O . LEU A 1 87 ? 13.531 6.797 10.991 1.00 98.38 87 LEU A O 1
ATOM 636 N N . ASP A 1 88 ? 15.331 5.458 10.861 1.00 97.69 88 ASP A N 1
ATOM 637 C CA . ASP A 1 88 ? 16.307 6.556 10.882 1.00 97.69 88 ASP A CA 1
ATOM 638 C C . ASP A 1 88 ? 16.166 7.481 9.664 1.00 97.69 88 ASP A C 1
ATOM 640 O O . ASP A 1 88 ? 16.435 8.684 9.736 1.00 97.69 88 ASP A O 1
ATOM 644 N N . LYS A 1 89 ? 15.764 6.915 8.520 1.00 97.44 89 LYS A N 1
ATOM 645 C CA . LYS A 1 89 ? 15.605 7.632 7.257 1.00 97.44 89 LYS A CA 1
ATOM 646 C C . LYS A 1 89 ? 14.628 6.912 6.328 1.00 97.44 89 LYS A C 1
ATOM 648 O O . LYS A 1 89 ? 14.641 5.691 6.244 1.00 97.44 89 LYS A O 1
ATOM 653 N N . ILE A 1 90 ? 13.872 7.696 5.559 1.00 98.31 90 ILE A N 1
ATOM 654 C C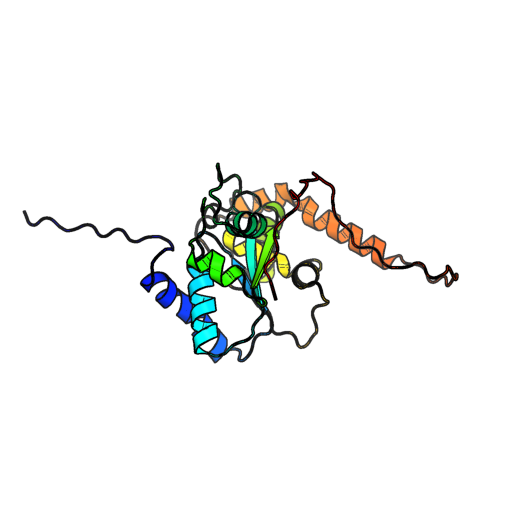A . ILE A 1 90 ? 13.132 7.208 4.391 1.00 98.31 90 ILE A CA 1
ATOM 655 C C . ILE A 1 90 ? 14.067 7.194 3.176 1.00 98.31 90 ILE A C 1
ATOM 657 O O . ILE A 1 90 ? 14.604 8.238 2.787 1.00 98.31 90 ILE A O 1
ATOM 661 N N . THR A 1 91 ? 14.295 6.014 2.602 1.00 98.19 91 THR A N 1
ATOM 662 C CA . THR A 1 91 ? 15.154 5.815 1.421 1.00 98.19 91 THR A CA 1
ATOM 663 C C . THR A 1 91 ? 14.383 5.421 0.169 1.00 98.19 91 THR A C 1
ATOM 665 O O . THR A 1 91 ? 14.951 5.498 -0.915 1.00 98.19 91 THR A O 1
ATOM 668 N N . SER A 1 92 ? 13.116 5.027 0.311 1.00 98.25 92 SER A N 1
ATOM 669 C CA . SER A 1 92 ? 12.227 4.776 -0.823 1.00 98.25 92 SER A CA 1
ATOM 670 C C . SER A 1 92 ? 11.893 6.077 -1.563 1.00 98.25 92 SER A C 1
ATOM 672 O O . SER A 1 92 ? 11.769 7.151 -0.966 1.00 98.25 92 SER A O 1
ATOM 674 N N . GLN A 1 93 ? 11.695 5.969 -2.873 1.00 97.50 93 GLN A N 1
ATOM 675 C CA . GLN A 1 93 ? 11.160 7.018 -3.736 1.00 97.50 93 GLN A CA 1
ATOM 676 C C . GLN A 1 93 ? 9.650 7.238 -3.535 1.00 97.50 93 GLN A C 1
ATOM 678 O O . GLN A 1 93 ? 9.129 8.278 -3.943 1.00 97.50 93 GLN A O 1
ATOM 683 N N . ALA A 1 94 ? 8.933 6.304 -2.900 1.00 97.06 94 ALA A N 1
ATOM 684 C CA . ALA A 1 94 ? 7.506 6.413 -2.600 1.00 97.06 94 ALA A CA 1
ATOM 685 C C . ALA A 1 94 ? 7.255 7.345 -1.400 1.00 97.06 94 ALA A C 1
ATOM 687 O O . ALA A 1 94 ? 6.874 6.924 -0.310 1.00 97.06 94 ALA A O 1
ATOM 688 N N . THR A 1 95 ? 7.461 8.647 -1.599 1.00 93.19 95 THR A N 1
ATOM 689 C CA . THR A 1 95 ? 7.431 9.657 -0.527 1.00 93.19 95 THR A CA 1
ATOM 690 C C . THR A 1 95 ? 6.121 9.710 0.261 1.00 93.19 95 THR A C 1
ATOM 692 O O . THR A 1 95 ? 6.164 9.966 1.461 1.00 93.19 95 THR A O 1
ATOM 695 N N . SER A 1 96 ? 4.971 9.421 -0.356 1.00 95.81 96 SER A N 1
ATOM 696 C CA . SER A 1 96 ? 3.673 9.363 0.338 1.00 95.81 96 SER A CA 1
ATOM 697 C C . SER A 1 96 ? 3.553 8.198 1.326 1.00 95.81 96 SER A C 1
ATOM 699 O O . SER A 1 96 ? 2.776 8.284 2.277 1.00 95.81 96 SER A O 1
ATOM 701 N N . LEU A 1 97 ? 4.342 7.131 1.146 1.00 97.25 97 LEU A N 1
ATOM 702 C CA . LEU A 1 97 ? 4.492 6.059 2.139 1.00 97.25 97 LEU A CA 1
ATOM 703 C C . LEU A 1 97 ? 5.524 6.409 3.215 1.00 97.25 97 LEU A C 1
ATOM 705 O O . LEU A 1 97 ? 5.582 5.737 4.235 1.00 97.25 97 LEU A O 1
ATOM 709 N N . GLY A 1 98 ? 6.320 7.463 3.004 1.00 95.38 98 GLY A N 1
ATOM 710 C CA . GLY A 1 98 ? 7.467 7.868 3.814 1.00 95.38 98 GLY A CA 1
ATOM 711 C C . GLY A 1 98 ? 7.123 8.363 5.219 1.00 95.38 98 GLY A C 1
ATOM 712 O O . GLY A 1 98 ? 7.411 9.506 5.575 1.00 95.38 98 GLY A O 1
ATOM 713 N N . CYS A 1 99 ? 6.529 7.503 6.036 1.00 96.06 99 CYS A N 1
ATOM 714 C CA . CYS A 1 99 ? 6.315 7.707 7.452 1.00 96.06 99 CYS A CA 1
ATOM 715 C C . CYS A 1 99 ? 7.416 6.984 8.224 1.00 96.06 99 CYS A C 1
ATOM 717 O O . CYS A 1 99 ? 7.588 5.779 8.087 1.00 96.06 99 CYS A O 1
ATOM 719 N N . ALA A 1 100 ? 8.172 7.712 9.048 1.00 97.31 100 ALA A N 1
ATOM 720 C CA . ALA A 1 100 ? 9.249 7.096 9.818 1.00 97.31 100 ALA A CA 1
ATOM 721 C C . ALA A 1 100 ? 8.723 6.136 10.897 1.00 97.31 100 ALA A C 1
ATOM 723 O O . ALA A 1 100 ? 9.456 5.253 11.323 1.00 97.31 100 ALA A O 1
ATOM 724 N N . ARG A 1 101 ? 7.479 6.306 11.358 1.00 98.50 101 ARG A N 1
ATOM 725 C CA . ARG A 1 101 ? 6.865 5.486 12.405 1.00 98.50 101 ARG A CA 1
ATOM 726 C C . ARG A 1 101 ? 5.347 5.480 12.245 1.00 98.50 101 ARG A C 1
ATOM 728 O O . ARG A 1 101 ? 4.726 6.532 12.391 1.00 98.50 101 ARG A O 1
ATOM 735 N N . VAL A 1 102 ? 4.760 4.310 12.006 1.00 98.56 102 VAL A N 1
ATOM 736 C CA . VAL A 1 102 ? 3.299 4.125 11.986 1.00 98.56 102 VAL A CA 1
ATOM 737 C C . VAL A 1 102 ? 2.627 4.481 13.314 1.00 98.56 102 VAL A C 1
ATOM 739 O O . VAL A 1 102 ? 3.265 4.513 14.371 1.00 98.56 102 VAL A O 1
ATOM 742 N N . THR A 1 103 ? 1.311 4.713 13.284 1.00 98.38 103 THR A N 1
ATOM 743 C CA . THR A 1 103 ? 0.550 4.924 14.525 1.00 98.38 103 THR A CA 1
ATOM 744 C C . THR A 1 103 ? 0.491 3.651 15.380 1.00 98.38 103 THR A C 1
ATOM 746 O O . THR A 1 103 ? 0.520 2.540 14.837 1.00 98.38 103 THR A O 1
ATOM 749 N N . PRO A 1 104 ? 0.326 3.780 16.712 1.00 98.44 104 PRO A N 1
ATOM 750 C CA . PRO A 1 104 ? 0.045 2.637 17.583 1.00 98.44 104 PRO A CA 1
ATOM 751 C C . PRO A 1 104 ? -1.163 1.817 17.127 1.00 98.44 104 PRO A C 1
ATOM 753 O O . PRO A 1 104 ? -1.129 0.591 17.182 1.00 98.44 104 PRO A O 1
ATOM 756 N N . GLU A 1 105 ? -2.194 2.498 16.629 1.00 98.50 105 GLU A N 1
ATOM 757 C CA . GLU A 1 105 ? -3.410 1.870 16.122 1.00 98.50 105 GLU A CA 1
ATOM 758 C C . GLU A 1 105 ? -3.121 0.991 14.895 1.00 98.50 105 GLU A C 1
ATOM 760 O O . GLU A 1 105 ? -3.525 -0.168 14.844 1.00 98.50 105 GLU A O 1
ATOM 765 N N . THR A 1 106 ? -2.323 1.500 13.952 1.00 98.75 106 THR A N 1
ATOM 766 C CA . THR A 1 106 ? -1.899 0.757 12.753 1.00 98.75 106 THR A CA 1
ATOM 767 C C . THR A 1 106 ? -1.136 -0.505 13.132 1.00 98.75 106 THR A C 1
ATOM 769 O O . THR A 1 106 ? -1.389 -1.581 12.593 1.00 98.75 106 THR A O 1
ATOM 772 N N . PHE A 1 107 ? -0.216 -0.387 14.092 1.00 98.81 107 PHE A N 1
ATOM 773 C CA . PHE A 1 107 ? 0.542 -1.524 14.600 1.00 98.81 107 PHE A CA 1
ATOM 774 C C . PHE A 1 107 ? -0.365 -2.568 15.265 1.00 98.81 107 PHE A C 1
ATOM 776 O O . PHE A 1 107 ? -0.196 -3.760 15.016 1.00 98.81 107 PHE A O 1
ATOM 783 N N . ALA A 1 108 ? -1.363 -2.141 16.045 1.00 98.62 108 ALA A N 1
ATOM 784 C CA . ALA A 1 108 ? -2.338 -3.039 16.659 1.00 98.62 108 ALA A CA 1
ATOM 785 C C . ALA A 1 108 ? -3.214 -3.758 15.615 1.00 98.62 108 ALA A C 1
ATOM 787 O O . ALA A 1 108 ? -3.387 -4.976 15.690 1.00 98.62 108 ALA A O 1
ATOM 788 N N . PHE A 1 109 ? -3.725 -3.041 14.608 1.00 98.56 109 PHE A N 1
ATOM 789 C CA . PHE A 1 109 ? -4.482 -3.638 13.503 1.00 98.56 109 PHE A CA 1
ATOM 790 C C . PHE A 1 109 ? -3.647 -4.650 12.717 1.00 98.56 109 PHE A C 1
ATOM 792 O O . PHE A 1 109 ? -4.121 -5.745 12.419 1.00 98.56 109 PHE A O 1
ATOM 799 N N . ALA A 1 110 ? -2.387 -4.331 12.431 1.00 98.38 110 ALA A N 1
ATOM 800 C CA . ALA A 1 110 ? -1.523 -5.188 11.629 1.00 98.38 110 ALA A CA 1
ATOM 801 C C . ALA A 1 110 ? -1.082 -6.487 12.326 1.00 98.38 110 ALA A C 1
ATOM 803 O O . ALA A 1 110 ? -0.584 -7.395 11.668 1.00 98.38 110 ALA A O 1
ATOM 804 N N . GLN A 1 111 ? -1.289 -6.608 13.640 1.00 98.50 111 GLN A N 1
ATOM 805 C CA . GLN A 1 111 ? -1.080 -7.855 14.384 1.00 98.50 111 GLN A CA 1
ATOM 806 C C . GLN A 1 111 ? -2.254 -8.841 14.264 1.00 98.50 111 GLN A C 1
ATOM 808 O O . GLN A 1 111 ? -2.161 -9.979 14.737 1.00 98.50 111 GLN A O 1
ATOM 813 N N . ARG A 1 112 ? -3.376 -8.431 13.662 1.00 98.00 112 ARG A N 1
ATOM 814 C CA . ARG A 1 112 ? -4.542 -9.298 13.460 1.00 98.00 112 ARG A CA 1
ATOM 815 C C . ARG A 1 112 ? -4.230 -10.394 12.443 1.00 98.00 112 ARG A C 1
ATOM 817 O O . ARG A 1 112 ? -3.495 -10.197 11.484 1.00 98.00 112 ARG A O 1
ATOM 824 N N . LYS A 1 113 ? -4.852 -11.563 12.618 1.00 97.06 113 LYS A N 1
ATOM 825 C CA . LYS A 1 113 ? -4.595 -12.754 11.784 1.00 97.06 113 LYS A CA 1
ATOM 826 C C . LYS A 1 113 ? -4.943 -12.562 10.305 1.00 97.06 113 LYS A C 1
ATOM 828 O O . LYS A 1 113 ? -4.372 -13.248 9.460 1.00 97.06 113 LYS A O 1
ATOM 833 N N . ASN A 1 114 ? -5.894 -11.681 10.011 1.00 97.50 114 ASN A N 1
ATOM 834 C CA . ASN A 1 114 ? -6.337 -11.367 8.659 1.00 97.50 114 ASN A CA 1
ATOM 835 C C . ASN A 1 114 ? -5.572 -10.191 8.033 1.00 97.50 114 ASN A C 1
ATOM 837 O O . ASN A 1 114 ? -5.856 -9.860 6.890 1.00 97.50 114 ASN A O 1
ATOM 841 N N . VAL A 1 115 ? -4.606 -9.576 8.723 1.00 98.50 115 VAL A N 1
ATOM 842 C CA . VAL A 1 115 ? -3.759 -8.521 8.151 1.00 98.50 115 VAL A CA 1
ATOM 843 C C . VAL A 1 115 ? -2.360 -9.075 7.905 1.00 98.50 115 VAL A C 1
ATOM 845 O O . VAL A 1 115 ? -1.771 -9.734 8.760 1.00 98.50 115 VAL A O 1
ATOM 848 N N . ARG A 1 116 ? -1.818 -8.830 6.714 1.00 98.44 116 ARG A N 1
ATOM 849 C CA . ARG A 1 116 ? -0.478 -9.268 6.319 1.00 98.44 116 ARG A CA 1
ATOM 850 C C . ARG A 1 116 ? 0.327 -8.094 5.800 1.00 98.44 116 ARG A C 1
ATOM 852 O O . ARG A 1 116 ? -0.062 -7.468 4.821 1.00 98.44 116 ARG A O 1
ATOM 859 N N . SER A 1 117 ? 1.467 -7.840 6.431 1.00 98.50 117 SER A N 1
ATOM 860 C CA . SER A 1 117 ? 2.446 -6.869 5.946 1.00 98.50 117 SER A CA 1
ATOM 861 C C . SER A 1 117 ? 3.200 -7.443 4.752 1.00 98.50 117 SER A C 1
ATOM 863 O O . SER A 1 117 ? 3.715 -8.560 4.827 1.00 98.50 117 SER A O 1
ATOM 865 N N . VAL A 1 118 ? 3.289 -6.682 3.667 1.00 98.75 118 VAL A N 1
ATOM 866 C CA . VAL A 1 118 ? 4.016 -7.064 2.455 1.00 98.75 118 VAL A CA 1
ATOM 867 C C . VAL A 1 118 ? 4.882 -5.890 2.024 1.00 98.75 118 VAL A C 1
ATOM 869 O O . VAL A 1 118 ? 4.381 -4.790 1.805 1.00 98.75 118 VAL A O 1
ATOM 872 N N . VAL A 1 119 ? 6.183 -6.140 1.886 1.00 98.75 119 VAL A N 1
ATOM 873 C CA . VAL A 1 119 ? 7.154 -5.126 1.468 1.00 98.75 119 VAL A CA 1
ATOM 874 C C . VAL A 1 119 ? 7.688 -5.475 0.088 1.00 98.75 119 VAL A C 1
ATOM 876 O O . VAL A 1 119 ? 8.184 -6.586 -0.109 1.00 98.75 119 VAL A O 1
ATOM 879 N N . LEU A 1 120 ? 7.601 -4.538 -0.855 1.00 98.56 120 LEU A N 1
ATOM 880 C CA . LEU A 1 120 ? 8.159 -4.676 -2.205 1.00 98.56 120 LEU A CA 1
ATOM 881 C C . LEU A 1 120 ? 9.209 -3.586 -2.472 1.00 98.56 120 LEU A C 1
ATOM 883 O O . LEU A 1 120 ? 9.136 -2.505 -1.890 1.00 98.56 120 LEU A O 1
ATOM 887 N N . PRO A 1 121 ? 10.202 -3.823 -3.340 1.00 98.25 121 PRO A N 1
ATOM 888 C CA . PRO A 1 121 ? 11.136 -2.775 -3.739 1.00 98.25 121 PRO A CA 1
ATOM 889 C C . PRO A 1 121 ? 10.447 -1.705 -4.601 1.00 98.25 121 PRO A C 1
ATOM 891 O O . PRO A 1 121 ? 9.465 -1.982 -5.294 1.00 98.25 121 PRO A O 1
ATOM 894 N N . ASP A 1 122 ? 11.019 -0.497 -4.637 1.00 98.50 122 ASP A N 1
ATOM 895 C CA . ASP A 1 122 ? 10.536 0.606 -5.486 1.00 98.50 122 ASP A CA 1
ATOM 896 C C . ASP A 1 122 ? 10.395 0.209 -6.961 1.00 98.50 122 ASP A C 1
ATOM 898 O O . ASP A 1 122 ? 9.467 0.658 -7.625 1.00 98.50 122 ASP A O 1
ATOM 902 N N . ALA A 1 123 ? 11.279 -0.659 -7.463 1.00 98.12 123 ALA A N 1
ATOM 903 C CA . ALA A 1 123 ? 11.240 -1.150 -8.838 1.00 98.12 123 ALA A CA 1
ATOM 904 C C . ALA A 1 123 ? 9.929 -1.893 -9.166 1.00 98.12 123 ALA A C 1
ATOM 906 O O . ALA A 1 123 ? 9.382 -1.747 -10.257 1.00 98.12 123 ALA A O 1
ATOM 907 N N . GLU A 1 124 ? 9.381 -2.651 -8.212 1.00 98.06 124 GLU A N 1
ATOM 908 C CA . GLU A 1 124 ? 8.100 -3.344 -8.389 1.00 98.06 124 GLU A CA 1
ATOM 909 C C . GLU A 1 124 ? 6.915 -2.383 -8.259 1.00 98.06 124 GLU A C 1
ATOM 911 O O . GLU A 1 124 ? 5.961 -2.474 -9.031 1.00 98.06 124 GLU A O 1
ATOM 916 N N . ALA A 1 125 ? 6.990 -1.417 -7.340 1.00 98.31 125 ALA A N 1
ATOM 917 C CA . ALA A 1 125 ? 5.990 -0.356 -7.241 1.00 98.31 125 ALA A CA 1
ATOM 918 C C . ALA A 1 125 ? 5.921 0.478 -8.532 1.00 98.31 125 ALA A C 1
ATOM 920 O O . ALA A 1 125 ? 4.837 0.769 -9.037 1.00 98.31 125 ALA A O 1
ATOM 921 N N . ALA A 1 126 ? 7.084 0.800 -9.099 1.00 98.19 126 ALA A N 1
ATOM 922 C CA . ALA A 1 126 ? 7.227 1.489 -10.369 1.00 98.19 126 ALA A CA 1
ATOM 923 C C . ALA A 1 126 ? 6.628 0.684 -11.526 1.00 98.19 126 ALA A C 1
ATOM 925 O O . ALA A 1 126 ? 5.919 1.257 -12.357 1.00 98.19 126 ALA A O 1
ATOM 926 N N . MET A 1 127 ? 6.842 -0.636 -11.533 1.00 98.06 127 MET A N 1
ATOM 927 C CA . MET A 1 127 ? 6.208 -1.533 -12.496 1.00 98.06 127 MET A CA 1
ATOM 928 C C . MET A 1 127 ? 4.688 -1.435 -12.441 1.00 98.06 127 MET A C 1
ATOM 930 O O . MET A 1 127 ? 4.051 -1.216 -13.473 1.00 98.06 127 MET A O 1
ATOM 934 N N . GLY A 1 128 ? 4.112 -1.471 -11.238 1.00 98.19 128 GLY A N 1
ATOM 935 C CA . GLY A 1 128 ? 2.677 -1.274 -11.060 1.00 98.19 128 GLY A CA 1
ATOM 936 C C . GLY A 1 128 ? 2.180 0.069 -11.609 1.00 98.19 128 GLY A C 1
ATOM 937 O O . GLY A 1 128 ? 1.101 0.121 -12.196 1.00 98.19 128 GLY A O 1
ATOM 938 N N . CYS A 1 129 ? 2.972 1.143 -11.503 1.00 98.25 129 CYS A N 1
ATOM 939 C CA . CYS A 1 129 ? 2.625 2.449 -12.069 1.00 98.25 129 CYS A CA 1
ATOM 940 C C . CYS A 1 129 ? 2.540 2.438 -13.602 1.00 98.25 129 CYS A C 1
ATOM 942 O O . CYS A 1 129 ? 1.543 2.914 -14.151 1.00 98.25 129 CYS A O 1
ATOM 944 N N . TRP A 1 130 ? 3.565 1.943 -14.313 1.00 97.50 130 TRP A N 1
ATOM 945 C CA . TRP A 1 130 ? 3.520 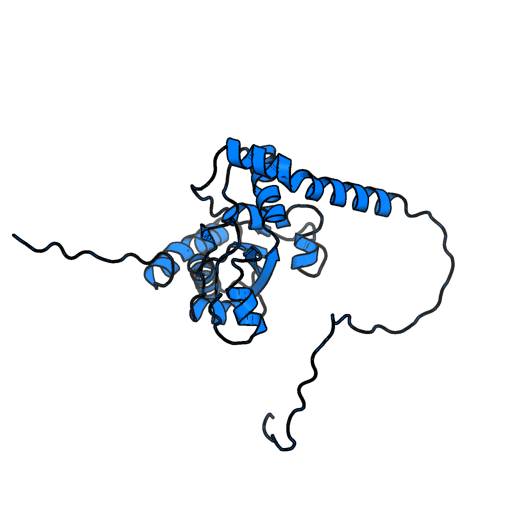1.952 -15.784 1.00 97.50 130 TRP A CA 1
ATOM 946 C C . TRP A 1 130 ? 2.545 0.914 -16.333 1.00 97.50 130 TRP A C 1
ATOM 948 O O . TRP A 1 130 ? 1.899 1.185 -17.342 1.00 97.50 130 TRP A O 1
ATOM 958 N N . ARG A 1 131 ? 2.378 -0.229 -15.656 1.00 97.50 131 ARG A N 1
ATOM 959 C CA . ARG A 1 131 ? 1.373 -1.230 -16.027 1.00 97.50 131 ARG A CA 1
ATOM 960 C C . ARG A 1 131 ? -0.040 -0.688 -15.904 1.00 97.50 131 ARG A C 1
ATOM 962 O O . ARG A 1 131 ? -0.793 -0.784 -16.862 1.00 97.50 131 ARG A O 1
ATOM 969 N N . LEU A 1 132 ? -0.380 -0.022 -14.797 1.00 98.00 132 LEU A N 1
ATOM 970 C CA . LEU A 1 132 ? -1.699 0.605 -14.655 1.00 98.00 132 LEU A CA 1
ATOM 971 C C . LEU A 1 132 ? -1.953 1.666 -15.739 1.00 98.00 132 LEU A C 1
ATOM 973 O O . LEU A 1 132 ? -3.065 1.787 -16.255 1.00 98.00 132 LEU A O 1
ATOM 977 N N . ALA A 1 133 ? -0.920 2.423 -16.114 1.00 97.94 133 ALA A N 1
ATOM 978 C CA . ALA A 1 133 ? -1.027 3.407 -17.184 1.00 97.94 133 ALA A CA 1
ATOM 979 C C . ALA A 1 133 ? -1.224 2.757 -18.568 1.00 97.94 133 ALA A C 1
ATOM 981 O O . ALA A 1 133 ? -1.971 3.293 -19.392 1.00 97.94 133 ALA A O 1
ATOM 982 N N . ASP A 1 134 ? -0.585 1.617 -18.832 1.00 97.12 134 ASP A N 1
ATOM 983 C CA . ASP A 1 134 ? -0.727 0.881 -20.090 1.00 97.12 134 ASP A CA 1
ATOM 984 C C . ASP A 1 134 ? -2.079 0.151 -20.179 1.00 97.12 134 ASP A C 1
ATOM 986 O O . ASP A 1 134 ? -2.748 0.244 -21.216 1.00 97.12 134 ASP A O 1
ATOM 990 N N . ASP A 1 135 ? -2.508 -0.491 -19.094 1.00 97.62 135 ASP A N 1
ATOM 991 C CA . ASP A 1 135 ? -3.683 -1.367 -19.061 1.00 97.62 135 ASP A CA 1
ATOM 992 C C . ASP A 1 135 ? -4.982 -0.576 -18.835 1.00 97.62 135 ASP A C 1
ATOM 994 O O . ASP A 1 135 ? -5.931 -0.706 -19.609 1.00 97.62 135 ASP A O 1
ATOM 998 N N . GLU A 1 136 ? -4.997 0.337 -17.857 1.00 97.69 136 GLU A N 1
ATOM 999 C CA . GLU A 1 136 ? -6.202 1.066 -17.420 1.00 97.69 136 GLU A CA 1
ATOM 1000 C C . GLU A 1 136 ? -6.193 2.557 -17.787 1.00 97.69 136 GLU A C 1
ATOM 1002 O O . GLU A 1 136 ? -7.177 3.267 -17.581 1.00 97.69 136 GLU A O 1
ATOM 1007 N N . ARG A 1 137 ? -5.096 3.063 -18.368 1.00 97.56 137 ARG A N 1
ATOM 1008 C CA . ARG A 1 137 ? -4.929 4.487 -18.742 1.00 97.56 137 ARG A CA 1
ATOM 1009 C C . ARG A 1 137 ? -4.971 5.444 -17.550 1.00 97.56 137 ARG A C 1
ATOM 1011 O O . ARG A 1 137 ? -5.254 6.632 -17.716 1.00 97.56 137 ARG A O 1
ATOM 1018 N N . ILE A 1 138 ? -4.635 4.943 -16.362 1.00 97.62 138 ILE A N 1
ATOM 1019 C CA . ILE A 1 138 ? -4.577 5.712 -15.118 1.00 97.62 138 ILE A CA 1
ATOM 1020 C C . ILE A 1 138 ? -3.117 5.820 -14.673 1.00 97.62 138 ILE A C 1
ATOM 1022 O O . ILE A 1 138 ? -2.431 4.817 -14.504 1.00 97.62 138 ILE A O 1
ATOM 1026 N N . MET A 1 139 ? -2.642 7.048 -14.459 1.00 97.31 139 MET A N 1
ATOM 1027 C CA . MET A 1 139 ? -1.316 7.299 -13.889 1.00 97.31 139 MET A CA 1
ATOM 1028 C C . MET A 1 139 ? -1.419 7.454 -12.375 1.00 97.31 139 MET A C 1
ATOM 1030 O O . MET A 1 139 ? -2.269 8.198 -11.888 1.00 97.31 139 MET A O 1
ATOM 1034 N N . VAL A 1 140 ? -0.519 6.796 -11.649 1.00 98.00 140 VAL A N 1
ATOM 1035 C CA . VAL A 1 140 ? -0.459 6.831 -10.184 1.00 98.00 140 VAL A CA 1
ATOM 1036 C C . VAL A 1 140 ? 0.987 6.900 -9.707 1.00 98.00 140 VAL A C 1
ATOM 1038 O O . VAL A 1 140 ? 1.900 6.496 -10.429 1.00 98.00 140 VAL A O 1
ATOM 1041 N N . GLU A 1 141 ? 1.212 7.406 -8.497 1.00 97.38 141 GLU A N 1
ATOM 1042 C CA . GLU A 1 141 ? 2.549 7.418 -7.892 1.00 97.38 141 GLU A CA 1
ATOM 1043 C C . GLU A 1 141 ? 2.925 6.043 -7.310 1.00 97.38 141 GLU A C 1
ATOM 1045 O O . GLU A 1 141 ? 2.073 5.163 -7.170 1.00 97.38 141 GLU A O 1
ATOM 1050 N N . LEU A 1 142 ? 4.196 5.862 -6.929 1.00 98.31 142 LEU A N 1
ATOM 1051 C CA . LEU A 1 142 ? 4.719 4.583 -6.416 1.00 98.31 142 LEU A CA 1
ATOM 1052 C C . LEU A 1 142 ? 3.926 4.037 -5.218 1.00 98.31 142 LEU A C 1
ATOM 1054 O O . LEU A 1 142 ? 3.713 2.831 -5.114 1.00 98.31 142 LEU A O 1
ATOM 1058 N N . ALA A 1 143 ? 3.432 4.929 -4.352 1.00 98.06 143 ALA A N 1
ATOM 1059 C CA . ALA A 1 143 ? 2.611 4.578 -3.193 1.00 98.06 143 ALA A CA 1
ATOM 1060 C C . ALA A 1 143 ? 1.330 3.815 -3.566 1.00 98.06 143 ALA A C 1
ATOM 1062 O O . ALA A 1 143 ? 0.848 2.999 -2.790 1.00 98.06 143 ALA A O 1
ATOM 1063 N N . CYS A 1 144 ? 0.797 4.063 -4.761 1.00 98.38 144 CYS A N 1
ATOM 1064 C CA . CYS A 1 144 ? -0.354 3.361 -5.311 1.00 98.38 144 CYS A CA 1
ATOM 1065 C C . CYS A 1 144 ? 0.079 2.186 -6.198 1.00 98.38 144 CYS A C 1
ATOM 1067 O O . CYS A 1 144 ? -0.495 1.099 -6.118 1.00 98.38 144 CYS A O 1
ATOM 1069 N N . GLY A 1 145 ? 1.129 2.384 -7.005 1.00 98.44 145 GLY A N 1
ATOM 1070 C CA . GLY A 1 145 ? 1.673 1.366 -7.905 1.00 98.44 145 GLY A CA 1
ATOM 1071 C C . GLY A 1 145 ? 2.056 0.070 -7.193 1.00 98.44 145 GLY A C 1
ATOM 1072 O O . GLY A 1 145 ? 1.834 -1.008 -7.737 1.00 98.44 145 GLY A O 1
ATOM 1073 N N . ILE A 1 146 ? 2.518 0.137 -5.941 1.00 98.69 146 ILE A N 1
ATOM 1074 C CA . ILE A 1 146 ? 2.822 -1.062 -5.149 1.00 98.69 146 ILE A CA 1
ATOM 1075 C C . ILE A 1 146 ? 1.619 -2.003 -4.958 1.00 98.69 146 ILE A C 1
ATOM 1077 O O . ILE A 1 146 ? 1.791 -3.221 -4.971 1.00 98.69 146 ILE A O 1
ATOM 1081 N N . ASN A 1 147 ? 0.398 -1.471 -4.838 1.00 98.69 147 ASN A N 1
ATOM 1082 C CA 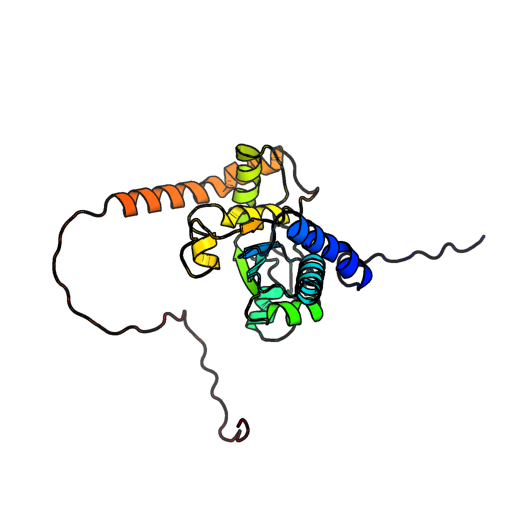. ASN A 1 147 ? -0.805 -2.298 -4.709 1.00 98.69 147 ASN A CA 1
ATOM 1083 C C . ASN A 1 147 ? -1.085 -3.031 -6.026 1.00 98.69 147 ASN A C 1
ATOM 1085 O O . ASN A 1 147 ? -1.406 -4.218 -6.039 1.00 98.69 147 ASN A O 1
ATOM 1089 N N . VAL A 1 148 ? -0.913 -2.319 -7.142 1.00 98.44 148 VAL A N 1
ATOM 1090 C CA . VAL A 1 148 ? -1.106 -2.841 -8.498 1.00 98.44 148 VAL A CA 1
ATOM 1091 C C . VAL A 1 148 ? -0.053 -3.888 -8.849 1.00 98.44 148 VAL A C 1
ATOM 1093 O O . VAL A 1 148 ? -0.374 -4.866 -9.521 1.00 98.44 148 VAL A O 1
ATOM 1096 N N . ALA A 1 149 ? 1.175 -3.742 -8.346 1.00 98.12 149 ALA A N 1
ATOM 1097 C CA . ALA A 1 149 ? 2.264 -4.684 -8.582 1.00 98.12 149 ALA A CA 1
ATOM 1098 C C . ALA A 1 149 ? 1.884 -6.130 -8.220 1.00 98.12 149 ALA A C 1
ATOM 1100 O O . ALA A 1 149 ? 2.302 -7.056 -8.912 1.00 98.12 149 ALA A O 1
ATOM 1101 N N . LEU A 1 150 ? 1.036 -6.339 -7.202 1.00 98.19 150 LEU A N 1
ATOM 1102 C CA . LEU A 1 150 ? 0.569 -7.677 -6.825 1.00 98.19 150 LEU A CA 1
ATOM 1103 C C . LEU A 1 150 ? -0.215 -8.398 -7.929 1.00 98.19 150 LEU A C 1
ATOM 1105 O O . LEU A 1 150 ? -0.222 -9.626 -7.949 1.00 98.19 150 LEU A O 1
ATOM 1109 N N . CYS A 1 151 ? -0.830 -7.669 -8.862 1.00 96.69 151 CYS A N 1
ATOM 1110 C CA . CYS A 1 151 ? -1.603 -8.256 -9.959 1.00 96.69 151 CYS A CA 1
ATOM 1111 C C . CYS A 1 151 ? -0.726 -8.967 -11.002 1.00 96.69 151 CYS A C 1
ATOM 1113 O O . CYS A 1 151 ? -1.250 -9.686 -11.851 1.00 96.69 151 CYS A O 1
ATOM 1115 N N . TYR A 1 152 ? 0.596 -8.782 -10.949 1.00 95.38 152 TYR A N 1
ATOM 1116 C CA . TYR A 1 152 ? 1.520 -9.304 -11.946 1.00 95.38 152 TYR A CA 1
ATOM 1117 C C . TYR A 1 152 ? 2.425 -10.384 -11.360 1.00 95.38 152 TYR A C 1
ATOM 1119 O O . TYR A 1 152 ? 2.983 -10.261 -10.269 1.00 95.38 152 TYR A O 1
ATOM 1127 N N . ASP A 1 153 ? 2.634 -11.424 -12.162 1.00 90.44 153 ASP A N 1
ATOM 1128 C CA . ASP A 1 153 ? 3.725 -12.392 -12.020 1.00 90.44 153 ASP A CA 1
ATOM 1129 C C . ASP A 1 153 ? 3.715 -13.237 -10.747 1.00 90.44 153 ASP A C 1
ATOM 1131 O O . ASP A 1 153 ? 4.759 -13.540 -10.171 1.00 90.44 153 ASP A O 1
ATOM 1135 N N . GLY A 1 154 ? 2.526 -13.645 -10.309 1.00 93.19 154 GLY A N 1
ATOM 1136 C CA . GLY A 1 154 ? 2.392 -14.539 -9.161 1.00 93.19 154 GLY A CA 1
ATOM 1137 C C . GLY A 1 154 ? 2.624 -13.848 -7.811 1.00 93.19 154 GLY A C 1
ATOM 1138 O O . GLY A 1 154 ? 2.757 -14.514 -6.780 1.00 93.19 154 GLY A O 1
ATOM 1139 N N . ARG A 1 155 ? 2.759 -12.513 -7.797 1.00 95.69 155 ARG A N 1
ATOM 1140 C CA . ARG A 1 155 ? 3.065 -11.749 -6.580 1.00 95.69 155 ARG A CA 1
ATOM 1141 C C . ARG A 1 155 ? 1.929 -11.811 -5.572 1.00 95.69 155 ARG A C 1
ATOM 1143 O O . ARG A 1 155 ? 2.204 -11.942 -4.379 1.00 95.69 155 ARG A O 1
ATOM 1150 N N . LEU A 1 156 ? 0.679 -11.774 -6.031 1.00 97.81 156 LEU A N 1
ATOM 1151 C CA . LEU A 1 156 ? -0.478 -11.953 -5.161 1.00 97.81 156 LEU A CA 1
ATOM 1152 C C . LEU A 1 156 ? -0.467 -13.336 -4.500 1.00 97.81 156 LEU A C 1
ATOM 1154 O O . LEU A 1 156 ? -0.601 -13.426 -3.283 1.00 97.81 156 LEU A O 1
ATOM 1158 N N . GLU A 1 157 ? -0.222 -14.406 -5.253 1.00 97.38 157 GLU A N 1
ATOM 1159 C CA . GLU A 1 157 ? -0.107 -15.770 -4.730 1.00 97.38 157 GLU A CA 1
ATOM 1160 C C . GLU A 1 157 ? 0.995 -15.872 -3.675 1.00 97.38 157 GLU A C 1
ATOM 1162 O O . GLU A 1 157 ? 0.796 -16.460 -2.609 1.00 97.38 157 GLU A O 1
ATOM 1167 N N . LYS A 1 158 ? 2.154 -15.255 -3.940 1.00 96.69 158 LYS A N 1
ATOM 1168 C CA . LYS A 1 158 ? 3.274 -15.198 -2.996 1.00 96.69 158 LYS A CA 1
ATOM 1169 C C . LYS A 1 158 ? 2.895 -14.449 -1.715 1.00 96.69 158 LYS A C 1
ATOM 1171 O O . LYS A 1 158 ? 3.193 -14.938 -0.628 1.00 96.69 158 LYS A O 1
ATOM 1176 N N . ALA A 1 159 ? 2.213 -13.309 -1.823 1.00 97.44 159 ALA A N 1
ATOM 1177 C CA . ALA A 1 159 ? 1.744 -12.526 -0.677 1.00 97.44 159 ALA A CA 1
ATOM 1178 C C . ALA A 1 159 ? 0.664 -13.265 0.142 1.00 97.44 159 ALA A C 1
ATOM 1180 O O . ALA A 1 159 ? 0.650 -13.229 1.379 1.00 97.44 159 ALA A O 1
ATOM 1181 N N . LEU A 1 160 ? -0.221 -14.002 -0.533 1.00 96.69 160 LEU A N 1
ATOM 1182 C CA . LEU A 1 160 ? -1.244 -14.840 0.092 1.00 96.69 160 LEU A CA 1
ATOM 1183 C C . LEU A 1 160 ? -0.683 -16.163 0.633 1.00 96.69 160 LEU A C 1
ATOM 1185 O O . LEU A 1 160 ? -1.292 -16.773 1.515 1.00 96.69 160 LEU A O 1
ATOM 1189 N N . GLY A 1 161 ? 0.487 -16.608 0.175 1.00 96.31 161 GLY A N 1
ATOM 1190 C CA . GLY A 1 161 ? 1.047 -17.918 0.517 1.00 96.31 161 GLY A CA 1
ATOM 1191 C C . GLY A 1 161 ? 0.183 -19.084 0.021 1.00 96.31 161 GLY A C 1
ATOM 1192 O O . GLY A 1 161 ? 0.255 -20.182 0.570 1.00 96.31 161 GLY A O 1
ATOM 1193 N N . ARG A 1 162 ? -0.673 -18.833 -0.973 1.00 96.00 162 ARG A N 1
ATOM 1194 C CA . ARG A 1 162 ? -1.555 -19.810 -1.617 1.00 96.00 162 ARG A CA 1
ATOM 1195 C C . ARG A 1 162 ? -1.875 -19.358 -3.046 1.00 96.00 162 ARG A C 1
ATOM 1197 O O . ARG A 1 162 ? -1.841 -18.156 -3.303 1.00 96.00 162 ARG A O 1
ATOM 1204 N N . PRO A 1 163 ? -2.253 -20.276 -3.950 1.00 96.12 163 PRO A N 1
ATOM 1205 C CA . PRO A 1 163 ? -2.779 -19.899 -5.257 1.00 96.12 163 PRO A CA 1
ATOM 1206 C C . PRO A 1 163 ? -4.022 -19.008 -5.135 1.00 96.12 163 PRO A C 1
ATOM 1208 O O . PRO A 1 163 ? -4.846 -19.207 -4.231 1.00 96.12 163 PRO A O 1
ATOM 1211 N N . VAL A 1 164 ? -4.162 -18.057 -6.057 1.00 95.56 164 VAL A N 1
ATOM 1212 C CA . VAL A 1 164 ? -5.390 -17.285 -6.264 1.00 95.56 164 VAL A CA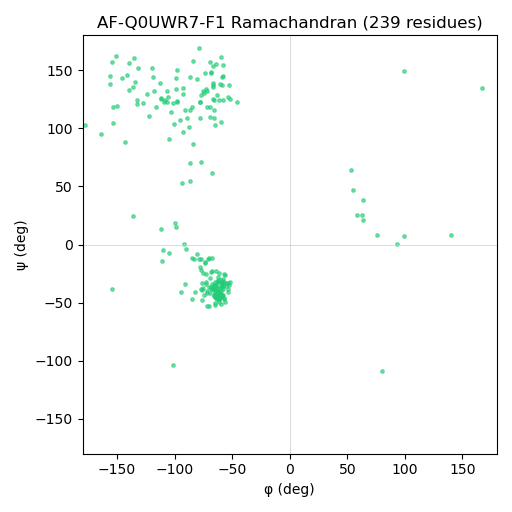 1
ATOM 1213 C C . VAL A 1 164 ? -6.378 -18.188 -6.988 1.00 95.56 164 VAL A C 1
ATOM 1215 O O . VAL A 1 164 ? -6.031 -18.868 -7.955 1.00 95.56 164 VAL A O 1
ATOM 1218 N N . ARG A 1 165 ? -7.607 -18.239 -6.486 1.00 95.94 165 ARG A N 1
ATOM 1219 C CA . ARG A 1 165 ? -8.669 -19.076 -7.039 1.00 95.94 165 ARG A CA 1
ATOM 1220 C C . ARG A 1 165 ? -9.566 -18.235 -7.948 1.00 95.94 165 ARG A C 1
ATOM 1222 O O . ARG A 1 165 ? -9.728 -17.048 -7.674 1.00 95.94 165 ARG A O 1
ATOM 1229 N N . PRO A 1 166 ? -10.192 -18.817 -8.985 1.00 95.44 166 PRO A N 1
ATOM 1230 C CA . PRO A 1 166 ? -11.103 -18.080 -9.864 1.00 95.44 166 PRO A CA 1
ATOM 1231 C C . PRO A 1 166 ? -12.269 -17.392 -9.137 1.00 95.44 166 PRO A C 1
ATOM 1233 O O . PRO A 1 166 ? -12.806 -16.409 -9.637 1.00 95.44 166 PRO A O 1
ATOM 1236 N N . GLU A 1 167 ? -12.677 -17.917 -7.981 1.00 96.12 167 GLU A N 1
ATOM 1237 C CA . GLU A 1 167 ? -13.728 -17.350 -7.138 1.00 96.12 167 GLU A CA 1
ATOM 1238 C C . GLU A 1 167 ? -13.261 -16.256 -6.168 1.00 96.12 167 GLU A C 1
ATOM 1240 O O . GLU A 1 167 ? -14.120 -15.599 -5.581 1.00 96.12 167 GLU A O 1
ATOM 1245 N N . ASP A 1 168 ? -11.948 -16.064 -5.977 1.00 97.31 168 ASP A N 1
ATOM 1246 C CA . ASP A 1 168 ? -11.444 -15.052 -5.047 1.00 97.31 168 ASP A CA 1
ATOM 1247 C C . ASP A 1 168 ? -11.799 -13.646 -5.559 1.00 97.31 168 ASP A C 1
ATOM 1249 O O . ASP A 1 168 ? -11.420 -13.229 -6.657 1.00 97.31 168 ASP A O 1
ATOM 1253 N N . LYS A 1 169 ? -12.489 -12.876 -4.722 1.00 98.25 169 LYS A N 1
ATOM 1254 C CA . LYS A 1 169 ? -12.771 -11.459 -4.939 1.00 98.25 169 LYS A CA 1
ATOM 1255 C C . LYS A 1 169 ? -11.640 -10.623 -4.354 1.00 98.25 169 LYS A C 1
ATOM 1257 O O . LYS A 1 169 ? -11.509 -10.505 -3.135 1.00 98.25 169 LYS A O 1
ATOM 1262 N N . VAL A 1 170 ? -10.842 -10.023 -5.229 1.00 98.44 170 VAL A N 1
ATOM 1263 C CA . VAL A 1 170 ? -9.691 -9.198 -4.845 1.00 98.44 170 VAL A CA 1
ATOM 1264 C C . VAL A 1 170 ? -10.000 -7.731 -5.114 1.00 98.44 170 VAL A C 1
ATOM 1266 O O . VAL A 1 170 ? -10.328 -7.352 -6.236 1.00 98.44 170 VAL A O 1
ATOM 1269 N N . VAL A 1 171 ? -9.871 -6.898 -4.085 1.00 98.75 171 VAL A N 1
ATOM 1270 C CA . VAL A 1 171 ? -10.026 -5.445 -4.173 1.00 98.75 171 VAL A CA 1
ATOM 1271 C C . VAL A 1 171 ? -8.655 -4.789 -4.079 1.00 98.75 171 VAL A C 1
ATOM 1273 O O . VAL A 1 171 ? -7.946 -4.959 -3.090 1.00 98.75 171 VAL A O 1
ATOM 1276 N N . VAL A 1 172 ? -8.288 -4.008 -5.094 1.00 98.69 172 VAL A N 1
ATOM 1277 C CA . VAL A 1 172 ? -7.058 -3.205 -5.104 1.00 98.69 172 VAL A CA 1
ATOM 1278 C C . VAL A 1 172 ? -7.428 -1.753 -4.831 1.00 98.69 172 VAL A C 1
ATOM 1280 O O . VAL A 1 172 ? -8.096 -1.118 -5.647 1.00 98.69 172 VAL A O 1
ATOM 1283 N N . VAL A 1 173 ? -6.996 -1.200 -3.697 1.00 98.56 173 VAL A N 1
ATOM 1284 C CA . VAL A 1 173 ? -7.223 0.218 -3.403 1.00 98.56 173 VAL A CA 1
ATOM 1285 C C . VAL A 1 173 ? -6.227 1.062 -4.195 1.00 98.56 173 VAL A C 1
ATOM 1287 O O . VAL A 1 173 ? -5.034 1.106 -3.887 1.00 98.56 173 VAL A O 1
ATOM 1290 N N . LEU A 1 174 ? -6.726 1.766 -5.210 1.00 98.25 174 LEU A N 1
ATOM 1291 C CA . LEU A 1 174 ? -5.951 2.745 -5.968 1.00 98.25 174 LEU A CA 1
ATOM 1292 C C . LEU A 1 174 ? -5.958 4.092 -5.230 1.00 98.25 174 LEU A C 1
ATOM 1294 O O . LEU A 1 174 ? -6.797 4.949 -5.492 1.00 98.25 174 LEU A O 1
ATOM 1298 N N . CYS A 1 175 ? -5.023 4.292 -4.295 1.00 96.12 175 CYS A N 1
ATOM 1299 C CA . CYS A 1 175 ? -4.925 5.530 -3.504 1.00 96.12 175 CYS A CA 1
ATOM 1300 C C . CYS A 1 175 ? -4.519 6.768 -4.334 1.00 96.12 175 CYS A C 1
ATOM 1302 O O . CYS A 1 175 ? -4.646 7.902 -3.870 1.00 96.12 175 CYS A O 1
ATOM 1304 N N . GLY A 1 176 ? -4.085 6.561 -5.581 1.00 95.75 176 GLY A N 1
ATOM 1305 C CA . GLY A 1 176 ? -3.832 7.614 -6.559 1.00 95.75 176 GLY A CA 1
ATOM 1306 C C . GLY A 1 176 ? -2.485 8.297 -6.354 1.00 95.75 176 GLY A C 1
ATOM 1307 O O . GLY A 1 176 ? -1.443 7.712 -6.654 1.00 95.75 176 GLY A O 1
ATOM 1308 N N . GLY A 1 177 ? -2.530 9.546 -5.885 1.00 90.81 177 GLY A N 1
ATOM 1309 C CA . GLY A 1 177 ? -1.357 10.392 -5.676 1.00 90.81 177 GLY A CA 1
ATOM 1310 C C . GLY A 1 177 ? -1.097 11.403 -6.794 1.00 90.81 177 GLY A C 1
ATOM 1311 O O . GLY A 1 177 ? -1.416 11.179 -7.960 1.00 90.81 177 GLY A O 1
ATOM 1312 N N . SER A 1 178 ? -0.509 12.541 -6.420 1.00 92.25 178 SER A N 1
ATOM 1313 C CA . SER A 1 178 ? -0.197 13.646 -7.342 1.00 92.25 178 SER A CA 1
ATOM 1314 C C . SER A 1 178 ? 1.293 13.730 -7.684 1.00 92.25 178 SER A C 1
ATOM 1316 O O . SER A 1 178 ? 1.673 14.534 -8.535 1.00 92.25 178 SER A O 1
ATOM 1318 N N . ASN A 1 179 ? 2.152 12.933 -7.036 1.00 91.12 179 ASN A N 1
ATOM 1319 C CA . ASN A 1 179 ? 3.597 12.947 -7.256 1.00 91.12 179 ASN A CA 1
ATOM 1320 C C . ASN A 1 179 ? 4.001 12.017 -8.415 1.00 91.12 179 ASN A C 1
ATOM 1322 O O . ASN A 1 179 ? 4.823 11.114 -8.262 1.00 91.12 179 ASN A O 1
ATOM 1326 N N . VAL A 1 180 ? 3.388 12.215 -9.583 1.00 96.81 180 VAL A N 1
ATOM 1327 C CA . VAL A 1 180 ? 3.672 11.440 -10.795 1.00 96.81 180 VAL A CA 1
ATOM 1328 C C . VAL A 1 180 ? 3.545 12.311 -12.041 1.00 96.81 180 VAL A C 1
ATOM 1330 O O . VAL A 1 180 ? 2.678 13.177 -12.149 1.00 96.81 180 VAL A O 1
ATOM 1333 N N . THR A 1 181 ? 4.416 12.067 -13.016 1.00 97.19 181 THR A N 1
ATOM 1334 C CA . THR A 1 181 ? 4.336 12.657 -14.356 1.00 97.19 181 THR A CA 1
ATOM 1335 C C . THR A 1 181 ? 4.591 11.581 -15.405 1.00 97.19 181 THR A C 1
ATOM 1337 O O . THR A 1 181 ? 5.218 10.563 -15.117 1.00 97.19 181 THR A O 1
ATOM 1340 N N . SER A 1 182 ? 4.174 11.820 -16.650 1.00 97.31 182 SER A N 1
ATOM 1341 C CA . SER A 1 182 ? 4.487 10.913 -17.764 1.00 97.31 182 SER A CA 1
ATOM 1342 C C . SER A 1 182 ? 5.993 10.721 -17.958 1.00 97.31 182 SER A C 1
ATOM 1344 O O . SER A 1 182 ? 6.438 9.627 -18.290 1.00 97.31 182 SER A O 1
ATOM 1346 N N . LYS A 1 183 ? 6.792 11.763 -17.695 1.00 97.94 183 LYS A N 1
ATOM 1347 C CA . LYS A 1 183 ? 8.253 11.677 -17.723 1.00 97.94 183 LYS A CA 1
ATOM 1348 C C . LYS A 1 183 ? 8.774 10.676 -16.685 1.00 97.94 183 LYS A C 1
ATOM 1350 O O . LYS A 1 183 ? 9.575 9.824 -17.050 1.00 97.94 183 LYS A O 1
ATOM 1355 N N . MET A 1 184 ? 8.282 10.746 -15.446 1.00 97.69 184 MET A N 1
ATOM 1356 C CA . MET A 1 184 ? 8.676 9.815 -14.380 1.00 97.69 184 MET A CA 1
ATOM 1357 C C . MET A 1 184 ? 8.322 8.370 -14.736 1.00 97.69 184 MET A C 1
ATOM 1359 O O . MET A 1 184 ? 9.160 7.498 -14.566 1.00 97.69 184 MET A O 1
ATOM 1363 N N . LEU A 1 185 ? 7.138 8.114 -15.309 1.00 97.19 185 LEU A N 1
ATOM 1364 C CA . LEU A 1 185 ? 6.768 6.768 -15.773 1.00 97.19 185 LEU A CA 1
ATOM 1365 C C . LEU A 1 185 ? 7.744 6.231 -16.830 1.00 97.19 185 LEU A C 1
ATOM 1367 O O . LEU A 1 185 ? 8.166 5.080 -16.750 1.00 97.19 185 LEU A O 1
ATOM 1371 N N . CYS A 1 186 ? 8.127 7.060 -17.806 1.00 97.69 186 CYS A N 1
ATOM 1372 C CA . CYS A 1 186 ? 9.108 6.673 -18.821 1.00 97.69 186 CYS A CA 1
ATOM 1373 C C . CYS A 1 186 ? 10.497 6.414 -18.220 1.00 97.69 186 CYS A C 1
ATOM 1375 O O . CYS A 1 186 ? 11.173 5.472 -18.634 1.00 97.69 186 CYS A O 1
ATOM 1377 N N . GLU A 1 187 ? 10.930 7.242 -17.266 1.00 98.00 187 GLU A N 1
ATOM 1378 C CA . GLU A 1 187 ? 12.210 7.086 -16.566 1.00 98.00 187 GLU A CA 1
ATOM 1379 C C . GLU A 1 187 ? 12.223 5.801 -15.736 1.00 98.00 187 GLU A C 1
ATOM 1381 O O . GLU A 1 187 ? 13.104 4.971 -15.930 1.00 98.00 187 GLU A O 1
ATOM 1386 N N . TRP A 1 188 ? 11.194 5.574 -14.919 1.00 97.44 188 TRP A N 1
ATOM 1387 C CA . TRP A 1 188 ? 11.020 4.348 -14.147 1.00 97.44 188 TRP A CA 1
ATOM 1388 C C . TRP A 1 188 ? 10.991 3.099 -15.018 1.00 97.44 188 TRP A C 1
ATOM 1390 O O . TRP A 1 188 ? 11.678 2.132 -14.709 1.00 97.44 188 TRP A O 1
ATOM 1400 N N . ARG A 1 189 ? 10.244 3.114 -16.128 1.00 96.56 189 ARG A N 1
ATOM 1401 C CA . ARG A 1 189 ? 10.218 1.982 -17.062 1.00 96.56 189 ARG A CA 1
ATOM 1402 C C . ARG A 1 189 ? 11.593 1.735 -17.672 1.00 96.56 189 ARG A C 1
ATOM 1404 O O . ARG A 1 189 ? 11.987 0.590 -17.821 1.00 96.56 189 ARG A O 1
ATOM 1411 N N . SER A 1 190 ? 12.327 2.791 -18.014 1.00 96.88 190 SER A N 1
ATOM 1412 C CA . SER A 1 190 ? 13.677 2.657 -18.574 1.00 96.88 190 SER A CA 1
ATOM 1413 C C . SER A 1 190 ? 14.678 2.122 -17.546 1.00 96.88 190 SER A C 1
ATOM 1415 O O . SER A 1 190 ? 15.551 1.336 -17.897 1.00 96.88 190 SER A O 1
ATOM 1417 N N . GLU A 1 191 ? 14.561 2.545 -16.286 1.00 96.75 191 GLU A N 1
ATOM 1418 C CA . GLU A 1 191 ? 15.445 2.138 -15.190 1.00 96.75 191 GLU A CA 1
ATOM 1419 C C . GLU A 1 191 ? 15.146 0.716 -14.687 1.00 96.75 191 GLU A C 1
ATOM 1421 O O . GLU A 1 191 ? 16.071 -0.041 -14.395 1.00 96.75 191 GLU A O 1
ATOM 1426 N N . TYR A 1 192 ? 13.867 0.338 -14.614 1.00 96.81 192 TYR A N 1
ATOM 1427 C CA . TYR A 1 192 ? 13.398 -0.898 -13.979 1.00 96.81 192 TYR A CA 1
ATOM 1428 C C . TYR A 1 192 ? 12.825 -1.942 -14.952 1.00 96.81 192 TYR A C 1
ATOM 1430 O O . TYR A 1 192 ? 12.220 -2.913 -14.502 1.00 96.81 192 TYR A O 1
ATOM 1438 N N . ALA A 1 193 ? 13.036 -1.795 -16.268 1.00 91.31 193 ALA A N 1
ATOM 1439 C CA . ALA A 1 193 ? 12.554 -2.744 -17.287 1.00 91.31 193 ALA A CA 1
ATOM 1440 C C . ALA A 1 193 ? 12.936 -4.209 -16.999 1.00 91.31 193 ALA A C 1
ATOM 1442 O O . ALA A 1 193 ? 12.163 -5.121 -17.291 1.00 91.31 193 ALA A O 1
ATOM 1443 N N . TYR A 1 194 ? 14.095 -4.433 -16.368 1.00 92.12 194 TYR A N 1
ATOM 1444 C CA . TYR A 1 194 ? 14.602 -5.766 -16.032 1.00 92.12 194 TYR A CA 1
ATOM 1445 C C . TYR A 1 194 ? 13.638 -6.593 -15.160 1.00 92.12 194 TYR A C 1
ATOM 1447 O O . TYR A 1 194 ? 13.656 -7.819 -15.232 1.00 92.12 194 TYR A O 1
ATOM 1455 N N . ILE A 1 195 ? 12.758 -5.952 -14.377 1.00 91.25 195 ILE A N 1
ATOM 1456 C CA . ILE A 1 195 ? 11.759 -6.634 -13.532 1.00 91.25 195 ILE A CA 1
ATOM 1457 C C . ILE A 1 195 ? 10.803 -7.501 -14.368 1.00 91.25 195 ILE A C 1
ATOM 1459 O O . ILE A 1 195 ? 10.336 -8.552 -13.913 1.00 91.25 195 ILE A O 1
ATOM 1463 N N . GLU A 1 196 ? 10.507 -7.072 -15.594 1.00 83.31 196 GLU A N 1
ATOM 1464 C CA . GLU A 1 196 ? 9.654 -7.818 -16.520 1.00 83.31 196 GLU A CA 1
ATOM 1465 C C . GLU A 1 196 ? 10.455 -8.899 -17.253 1.00 83.31 196 GLU A C 1
ATOM 1467 O O . GLU A 1 196 ? 9.999 -10.036 -17.346 1.00 83.31 196 GLU A O 1
ATOM 1472 N N . GLU A 1 197 ? 11.685 -8.595 -17.674 1.00 81.38 197 GLU A N 1
ATOM 1473 C CA . GLU A 1 197 ? 12.574 -9.545 -18.362 1.00 81.38 197 GLU A CA 1
ATOM 1474 C C . GLU A 1 197 ? 12.915 -10.762 -17.484 1.00 81.38 197 GLU A C 1
ATOM 1476 O O . GLU A 1 197 ? 12.811 -11.909 -17.924 1.00 81.38 197 GLU A O 1
ATOM 1481 N N . GLU A 1 198 ? 13.239 -10.542 -16.205 1.00 74.38 198 GLU A N 1
ATOM 1482 C CA . GLU A 1 198 ? 13.468 -11.612 -15.222 1.00 74.38 198 GLU A CA 1
ATOM 1483 C C . GLU A 1 198 ? 12.230 -12.492 -15.027 1.00 74.38 198 GLU A C 1
ATOM 1485 O O . GLU A 1 198 ? 12.309 -13.678 -14.696 1.00 74.38 198 GLU A O 1
ATOM 1490 N N . THR A 1 199 ? 11.048 -11.916 -15.201 1.00 69.19 199 THR A N 1
ATOM 1491 C CA . THR A 1 199 ? 9.795 -12.651 -15.096 1.00 69.19 199 THR A CA 1
ATOM 1492 C C . THR A 1 199 ? 9.538 -13.495 -16.332 1.00 69.19 199 THR A C 1
ATOM 1494 O O . THR A 1 199 ? 9.199 -14.673 -16.202 1.00 69.19 199 THR A O 1
ATOM 1497 N N . GLU A 1 200 ? 9.688 -12.917 -17.518 1.00 70.25 200 GLU A N 1
ATOM 1498 C CA . GLU A 1 200 ? 9.505 -13.634 -18.776 1.00 70.25 200 GLU A CA 1
ATOM 1499 C C . GLU A 1 200 ? 10.475 -14.817 -18.875 1.00 70.25 200 GLU A C 1
ATOM 1501 O O . GLU A 1 200 ? 10.042 -15.918 -19.214 1.00 70.25 200 GLU A O 1
ATOM 1506 N N . ALA A 1 201 ? 11.728 -14.641 -18.442 1.00 62.56 201 ALA A N 1
ATOM 1507 C CA . ALA A 1 201 ? 12.714 -15.718 -18.345 1.00 62.56 201 ALA A CA 1
ATOM 1508 C C . ALA A 1 201 ? 12.268 -16.859 -17.401 1.00 62.56 201 ALA A C 1
ATOM 1510 O O . ALA A 1 201 ? 12.331 -18.037 -17.753 1.00 62.56 201 ALA A O 1
ATOM 1511 N N . ARG A 1 202 ? 11.722 -16.535 -16.220 1.00 65.44 202 ARG A N 1
ATOM 1512 C CA . ARG A 1 202 ? 11.172 -17.544 -15.286 1.00 65.44 202 ARG A CA 1
ATOM 1513 C C . ARG A 1 202 ? 9.954 -18.283 -15.855 1.00 65.44 202 ARG A C 1
ATOM 1515 O O . ARG A 1 202 ? 9.742 -19.462 -15.557 1.00 65.44 202 ARG A O 1
ATOM 1522 N N . ARG A 1 203 ? 9.137 -17.614 -16.675 1.00 60.56 203 ARG A N 1
ATOM 1523 C CA . ARG A 1 203 ? 8.005 -18.247 -17.372 1.00 60.56 203 ARG A CA 1
ATOM 1524 C C . ARG A 1 203 ? 8.473 -19.161 -18.500 1.00 60.56 203 ARG A C 1
ATOM 1526 O O . ARG A 1 203 ? 7.916 -20.244 -18.644 1.00 60.56 203 ARG A O 1
ATOM 1533 N N . SER A 1 204 ? 9.494 -18.775 -19.264 1.00 55.59 204 SER A N 1
ATOM 1534 C CA . SER A 1 204 ? 10.048 -19.640 -20.312 1.00 55.59 204 SER A CA 1
ATOM 1535 C C . SER A 1 204 ? 10.720 -20.887 -19.741 1.00 55.59 204 SER A C 1
ATOM 1537 O O . SER A 1 204 ? 10.533 -21.969 -20.291 1.00 55.59 204 SER A O 1
ATOM 1539 N N . ASP A 1 205 ? 11.417 -20.766 -18.608 1.00 56.81 205 ASP A N 1
ATOM 1540 C CA . ASP A 1 205 ? 12.078 -21.904 -17.958 1.00 56.81 205 ASP A CA 1
ATOM 1541 C C . ASP A 1 205 ? 11.070 -22.889 -17.345 1.00 56.81 205 ASP A C 1
ATOM 1543 O O . ASP A 1 205 ? 11.260 -24.101 -17.426 1.00 56.81 205 ASP A O 1
ATOM 1547 N N . SER A 1 206 ? 9.957 -22.397 -16.785 1.00 57.19 206 SER A N 1
ATOM 1548 C CA . SER A 1 206 ? 8.890 -23.265 -16.256 1.00 57.19 206 SER A CA 1
ATOM 1549 C C . SER A 1 206 ? 8.021 -23.906 -17.347 1.00 57.19 206 SER A C 1
ATOM 1551 O O . SER A 1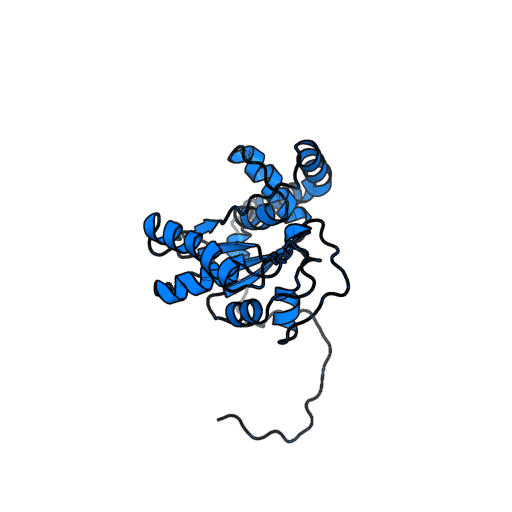 206 ? 7.466 -24.981 -17.127 1.00 57.19 206 SER A O 1
ATOM 1553 N N . ALA A 1 207 ? 7.941 -23.304 -18.538 1.00 50.66 207 ALA A N 1
ATOM 1554 C CA . ALA A 1 207 ? 7.239 -23.864 -19.695 1.00 50.66 207 ALA A CA 1
ATOM 1555 C C . ALA A 1 207 ? 8.035 -24.957 -20.444 1.00 50.66 207 ALA A C 1
ATOM 1557 O O . ALA A 1 207 ? 7.459 -25.658 -21.273 1.00 50.66 207 ALA A O 1
ATOM 1558 N N . LEU A 1 208 ? 9.335 -25.118 -20.161 1.00 45.91 208 LEU A N 1
ATOM 1559 C CA . LEU A 1 208 ? 10.221 -26.111 -20.788 1.00 45.91 208 LEU A CA 1
ATOM 1560 C C . LEU A 1 208 ? 10.439 -27.381 -19.938 1.00 45.91 208 LEU A C 1
ATOM 1562 O O . LEU A 1 208 ? 11.334 -28.171 -20.236 1.00 45.91 208 LEU A O 1
ATOM 1566 N N . GLY A 1 209 ? 9.617 -27.613 -18.909 1.00 37.69 209 GLY A N 1
ATOM 1567 C CA . GLY A 1 209 ? 9.629 -28.856 -18.133 1.00 37.69 209 GLY A CA 1
ATOM 1568 C C . GLY A 1 209 ? 9.209 -30.062 -18.979 1.00 37.69 209 GLY A C 1
ATOM 1569 O O . GLY A 1 209 ? 8.027 -30.248 -19.257 1.00 37.69 209 GLY A O 1
ATOM 1570 N N . SER A 1 210 ? 10.194 -30.857 -19.390 1.00 36.38 210 SER A N 1
ATOM 1571 C CA . SER A 1 210 ? 10.063 -32.132 -20.092 1.00 36.38 210 SER A CA 1
ATOM 1572 C C . SER A 1 210 ? 9.264 -33.163 -19.291 1.00 36.38 210 SER A C 1
ATOM 1574 O O . SER A 1 210 ? 9.480 -33.333 -18.091 1.00 36.38 210 SER A O 1
ATOM 1576 N N . GLU A 1 211 ? 8.384 -33.884 -19.987 1.00 34.19 211 GLU A N 1
ATOM 1577 C CA . GLU A 1 211 ? 7.870 -35.186 -19.566 1.00 34.19 211 GLU A CA 1
ATOM 1578 C C . GLU A 1 211 ? 9.056 -36.147 -19.419 1.00 34.19 211 GLU A C 1
ATOM 1580 O O . GLU A 1 211 ? 9.601 -36.572 -20.426 1.00 34.19 211 GLU A O 1
ATOM 1585 N N . ASP A 1 212 ? 9.464 -36.462 -18.191 1.00 29.41 212 ASP A N 1
ATOM 1586 C CA . ASP A 1 212 ? 10.194 -37.691 -17.870 1.00 29.41 212 ASP A CA 1
ATOM 1587 C C . ASP A 1 212 ? 9.915 -38.043 -16.397 1.00 29.41 212 ASP A C 1
ATOM 1589 O O . ASP A 1 212 ? 10.393 -37.396 -15.462 1.00 29.41 212 ASP A O 1
ATOM 1593 N N . GLU A 1 213 ? 9.064 -39.055 -16.201 1.00 35.47 213 GLU A N 1
ATOM 1594 C CA . GLU A 1 213 ? 8.911 -39.777 -14.937 1.00 35.47 213 GLU A CA 1
ATOM 1595 C C . GLU A 1 213 ? 10.214 -40.534 -14.634 1.00 35.47 213 GLU A C 1
ATOM 1597 O O . GLU A 1 213 ? 10.485 -41.565 -15.246 1.00 35.47 213 GLU A O 1
ATOM 1602 N N . GLU A 1 214 ? 10.981 -40.086 -13.639 1.00 27.64 214 GLU A N 1
ATOM 1603 C CA . GLU A 1 214 ? 11.877 -40.971 -12.888 1.00 27.64 214 GLU A CA 1
ATOM 1604 C C . GLU A 1 214 ? 11.731 -40.746 -11.373 1.00 27.64 214 GLU A C 1
ATOM 1606 O O . GLU A 1 214 ? 11.922 -39.652 -10.839 1.00 27.64 214 GLU A O 1
ATOM 1611 N N . ASP A 1 215 ? 11.362 -41.836 -10.695 1.00 32.38 215 ASP A N 1
ATOM 1612 C CA . ASP A 1 215 ? 11.220 -42.018 -9.248 1.00 32.38 215 ASP A CA 1
ATOM 1613 C C . ASP A 1 215 ? 12.470 -41.579 -8.459 1.00 32.38 215 ASP A C 1
ATOM 1615 O O . ASP A 1 215 ? 13.557 -42.134 -8.641 1.00 32.38 215 ASP A O 1
ATOM 1619 N N . VAL A 1 216 ? 12.310 -40.677 -7.479 1.00 30.66 216 VAL A N 1
ATOM 1620 C CA . VAL A 1 216 ? 13.324 -40.403 -6.438 1.00 30.66 216 VAL A CA 1
ATOM 1621 C C . VAL A 1 216 ? 12.636 -40.210 -5.069 1.00 30.66 216 VAL A C 1
ATOM 1623 O O . VAL A 1 216 ? 11.633 -39.503 -4.977 1.00 30.66 216 VAL A O 1
ATOM 1626 N N . PRO A 1 217 ? 13.128 -40.849 -3.982 1.00 29.89 217 PRO A N 1
ATOM 1627 C CA . PRO A 1 217 ? 12.314 -41.178 -2.813 1.00 29.89 217 PRO A CA 1
ATOM 1628 C C . PRO A 1 217 ? 12.162 -40.051 -1.782 1.00 29.89 217 PRO A C 1
ATOM 1630 O O . PRO A 1 217 ? 13.008 -39.170 -1.627 1.00 29.89 217 PRO A O 1
ATOM 1633 N N . SER A 1 218 ? 11.089 -40.181 -0.998 1.00 37.41 218 SER A N 1
ATOM 1634 C CA . SER A 1 218 ? 10.675 -39.341 0.128 1.00 37.41 218 SER A CA 1
ATOM 1635 C C . SER A 1 218 ? 11.802 -38.988 1.109 1.00 37.41 218 SER A C 1
ATOM 1637 O O . SER A 1 218 ? 12.363 -39.875 1.761 1.00 37.41 218 SER A O 1
ATOM 1639 N N . LYS A 1 219 ? 12.043 -37.686 1.311 1.00 30.73 219 LYS A N 1
ATOM 1640 C CA . LYS A 1 219 ? 12.692 -37.150 2.515 1.00 30.73 219 LYS A CA 1
ATOM 1641 C C . LYS A 1 219 ? 11.950 -35.928 3.048 1.00 30.73 219 LYS A C 1
ATOM 1643 O O . LYS A 1 219 ? 11.450 -35.095 2.303 1.00 30.73 219 LYS A O 1
ATOM 1648 N N . GLU A 1 220 ? 11.878 -35.915 4.370 1.00 29.92 220 GLU A N 1
ATOM 1649 C CA . GLU A 1 220 ? 11.069 -35.074 5.241 1.00 29.92 220 GLU A CA 1
ATOM 1650 C C . GLU A 1 220 ? 11.327 -33.568 5.089 1.00 29.92 220 GLU A C 1
ATOM 1652 O O . GLU A 1 220 ? 12.453 -33.100 4.920 1.00 29.92 220 GLU A O 1
ATOM 1657 N N . SER A 1 221 ? 10.238 -32.817 5.222 1.00 32.62 221 SER A N 1
ATOM 1658 C CA . SER A 1 221 ? 10.153 -31.361 5.253 1.00 32.62 221 SER A CA 1
ATOM 1659 C C . SER A 1 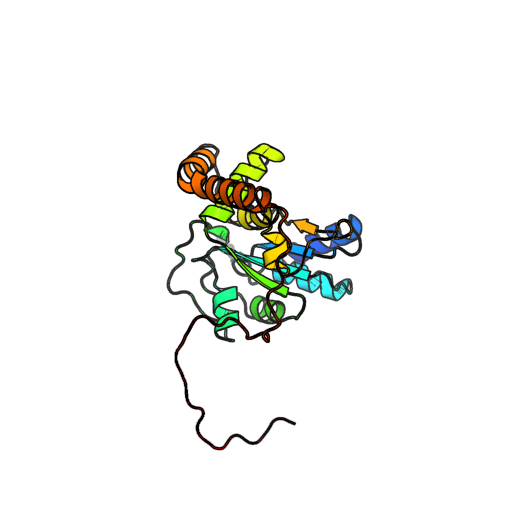221 ? 10.922 -30.747 6.428 1.00 32.62 221 SER A C 1
ATOM 1661 O O . SER A 1 221 ? 10.618 -31.031 7.589 1.00 32.62 221 SER A O 1
ATOM 1663 N N . LYS A 1 222 ? 11.847 -29.827 6.129 1.00 25.42 222 LYS A N 1
ATOM 1664 C CA . LYS A 1 222 ? 12.404 -28.857 7.085 1.00 25.42 222 LYS A CA 1
ATOM 1665 C C . LYS A 1 222 ? 12.107 -27.417 6.630 1.00 25.42 222 LYS A C 1
ATOM 1667 O O . LYS A 1 222 ? 12.117 -27.162 5.428 1.00 25.42 222 LYS A O 1
ATOM 1672 N N . PRO A 1 223 ? 11.848 -26.487 7.567 1.00 26.78 223 PRO A N 1
ATOM 1673 C CA . PRO A 1 223 ? 11.554 -25.085 7.270 1.00 26.78 223 PRO A CA 1
ATOM 1674 C C . PRO A 1 223 ? 12.807 -24.304 6.839 1.00 26.78 223 PRO A C 1
ATOM 1676 O O . PRO A 1 223 ? 13.906 -24.573 7.321 1.00 26.78 223 PRO A O 1
ATOM 1679 N N . ILE A 1 224 ? 12.621 -23.320 5.951 1.00 32.59 224 ILE A N 1
ATOM 1680 C CA . ILE A 1 224 ? 13.671 -22.410 5.466 1.00 32.59 224 ILE A CA 1
ATOM 1681 C C . ILE A 1 224 ? 13.703 -21.170 6.369 1.00 32.59 224 ILE A C 1
ATOM 1683 O O . ILE A 1 224 ? 12.740 -20.408 6.421 1.00 32.59 224 ILE A O 1
ATOM 1687 N N . VAL A 1 225 ? 14.823 -20.985 7.066 1.00 29.89 225 VAL A N 1
ATOM 1688 C CA . VAL A 1 225 ? 15.198 -19.782 7.823 1.00 29.89 225 VAL A CA 1
ATOM 1689 C C . VAL A 1 225 ? 16.478 -19.245 7.184 1.00 29.89 225 VAL A C 1
ATOM 1691 O O . VAL A 1 225 ? 17.400 -20.020 6.941 1.00 29.89 225 VAL A O 1
ATOM 1694 N N . LEU A 1 226 ? 16.540 -17.944 6.899 1.00 34.91 226 LEU A N 1
ATOM 1695 C CA . LEU A 1 226 ? 17.786 -17.262 6.534 1.00 34.91 226 LEU A CA 1
ATOM 1696 C C . LEU A 1 226 ? 18.476 -16.818 7.845 1.00 34.91 226 LEU A C 1
ATOM 1698 O O . LEU A 1 226 ? 17.883 -16.075 8.622 1.00 34.91 226 LEU A O 1
ATOM 1702 N N . GLU A 1 227 ? 19.666 -17.374 8.117 1.00 32.75 227 GLU A N 1
ATOM 1703 C CA . GLU A 1 227 ? 20.505 -17.246 9.336 1.00 32.75 227 GLU A CA 1
ATOM 1704 C C . GLU A 1 227 ? 20.888 -15.783 9.672 1.0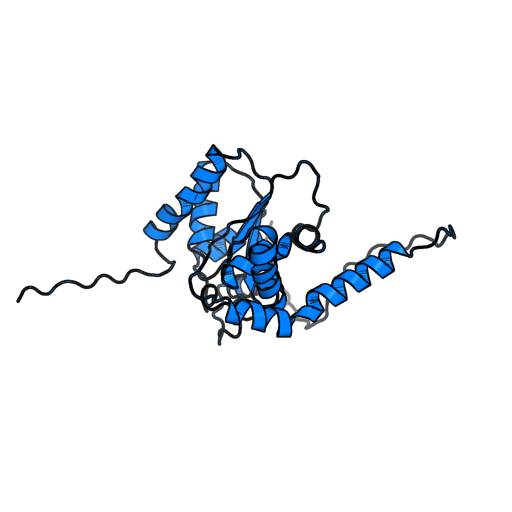0 32.75 227 GLU A C 1
ATOM 1706 O O . GLU A 1 227 ? 20.993 -14.959 8.771 1.00 32.75 227 GLU A O 1
ATOM 1711 N N . GLY A 1 228 ? 21.192 -15.352 10.903 1.00 28.91 228 GLY A N 1
ATOM 1712 C CA . GLY A 1 228 ? 21.294 -16.004 12.211 1.00 28.91 228 GLY A CA 1
ATOM 1713 C C . GLY A 1 228 ? 22.003 -15.064 13.210 1.00 28.91 228 GLY A C 1
ATOM 1714 O O . GLY A 1 228 ? 23.018 -14.473 12.861 1.00 28.91 228 GLY A O 1
ATOM 1715 N N . VAL A 1 229 ? 21.480 -14.933 14.436 1.00 28.30 229 VAL A N 1
ATOM 1716 C CA . VAL A 1 229 ? 22.220 -14.581 15.670 1.00 28.30 229 VAL A CA 1
ATOM 1717 C C . VAL A 1 229 ? 21.482 -15.257 16.831 1.00 28.30 229 VAL A C 1
ATOM 1719 O O . VAL A 1 229 ? 20.298 -15.003 17.048 1.00 28.30 229 VAL A O 1
ATOM 1722 N N . GLU A 1 230 ? 22.166 -16.147 17.548 1.00 28.70 230 GLU A N 1
ATOM 1723 C CA . GLU A 1 230 ? 21.663 -16.790 18.765 1.00 28.70 230 GLU A CA 1
ATOM 1724 C C . GLU A 1 230 ? 21.622 -15.781 19.922 1.00 28.70 230 GLU A C 1
ATOM 1726 O O . GLU A 1 230 ? 22.602 -15.083 20.185 1.00 28.70 230 GLU A O 1
ATOM 1731 N N . VAL A 1 231 ? 20.498 -15.726 20.640 1.00 32.22 231 VAL A N 1
ATOM 1732 C CA . VAL A 1 231 ? 20.411 -15.075 21.952 1.00 32.22 231 VAL A CA 1
ATOM 1733 C C . VAL A 1 231 ? 19.929 -16.126 22.944 1.00 32.22 231 VAL A C 1
ATOM 1735 O O . VAL A 1 231 ? 18.793 -16.595 22.866 1.00 32.22 231 VAL A O 1
ATOM 1738 N N . GLU A 1 232 ? 20.813 -16.531 23.852 1.00 28.34 232 GLU A N 1
ATOM 1739 C CA . GLU A 1 232 ? 20.487 -17.414 24.971 1.00 28.34 232 GLU A CA 1
ATOM 1740 C C . GLU A 1 232 ? 19.467 -16.741 25.906 1.00 28.34 232 GLU A C 1
ATOM 1742 O O . GLU A 1 232 ? 19.664 -15.616 26.370 1.00 28.34 232 GLU A O 1
ATOM 1747 N N . CYS A 1 233 ? 18.380 -17.449 26.223 1.00 29.64 233 CYS A N 1
ATOM 1748 C CA . CYS A 1 233 ? 17.501 -17.102 27.338 1.00 29.64 233 CYS A CA 1
ATOM 1749 C C . CYS A 1 233 ? 18.164 -17.541 28.657 1.00 29.64 233 CYS A C 1
ATOM 1751 O O . CYS A 1 233 ? 18.502 -18.720 28.781 1.00 29.64 233 CYS A O 1
ATOM 1753 N N . PRO A 1 234 ? 18.293 -16.668 29.674 1.00 32.38 234 PRO A N 1
ATOM 1754 C CA . PRO A 1 234 ? 18.725 -17.090 31.000 1.00 32.38 234 PRO A CA 1
ATOM 1755 C C . PRO A 1 234 ? 17.665 -17.994 31.642 1.00 32.38 234 PRO A C 1
ATOM 1757 O O . PRO A 1 234 ? 16.465 -17.720 31.569 1.00 32.38 234 PRO A O 1
ATOM 1760 N N . GLU A 1 235 ? 18.109 -19.068 32.288 1.00 33.25 235 GLU A N 1
ATOM 1761 C CA . GLU A 1 235 ? 17.265 -20.014 33.019 1.00 33.25 235 GLU A CA 1
ATOM 1762 C C . GLU A 1 235 ? 16.375 -19.299 34.061 1.00 33.25 235 GLU A C 1
ATOM 1764 O O . GLU A 1 235 ? 16.883 -18.576 34.920 1.00 33.25 235 GLU A O 1
ATOM 1769 N N . GLY A 1 236 ? 15.049 -19.525 34.024 1.00 43.38 236 GLY A N 1
ATOM 1770 C CA . GLY A 1 236 ? 14.171 -19.215 35.168 1.00 43.38 236 GLY A CA 1
ATOM 1771 C C . GLY A 1 236 ? 12.785 -18.595 34.933 1.00 43.38 236 GLY A C 1
ATOM 1772 O O . GLY A 1 236 ? 12.152 -18.230 35.921 1.00 43.38 236 GLY A O 1
ATOM 1773 N N . CYS A 1 237 ? 12.258 -18.466 33.709 1.00 32.53 237 CYS A N 1
ATOM 1774 C CA . CYS A 1 237 ? 10.928 -17.861 33.516 1.00 32.53 237 CYS A CA 1
ATOM 1775 C C . CYS A 1 237 ? 9.799 -18.913 33.499 1.00 32.53 237 CYS A C 1
ATOM 1777 O O . CYS A 1 237 ? 9.528 -19.543 32.479 1.00 32.53 237 CYS A O 1
ATOM 1779 N N . VAL A 1 238 ? 9.144 -19.112 34.647 1.00 41.09 238 VAL A N 1
ATOM 1780 C CA . VAL A 1 238 ? 7.973 -19.988 34.815 1.00 41.09 238 VAL A CA 1
ATOM 1781 C C . VAL A 1 238 ? 6.711 -19.128 34.933 1.00 41.09 238 VAL A C 1
ATOM 1783 O O . VAL A 1 238 ? 6.347 -18.755 36.041 1.00 41.09 238 VAL A O 1
ATOM 1786 N N . SER A 1 239 ? 6.031 -18.821 33.822 1.00 36.12 239 SER A N 1
ATOM 1787 C CA . SER A 1 239 ? 4.575 -18.561 33.807 1.00 36.12 239 SER A CA 1
ATOM 1788 C C . SER A 1 239 ? 4.059 -18.296 32.388 1.00 36.12 239 SER A C 1
ATOM 1790 O O . SER A 1 239 ? 4.229 -17.192 31.887 1.00 36.12 239 SER A O 1
ATOM 1792 N N . CYS A 1 240 ? 3.407 -19.287 31.782 1.00 33.34 240 CYS A N 1
ATOM 1793 C CA . CYS A 1 240 ? 2.341 -19.137 30.782 1.00 33.34 240 CYS A CA 1
ATOM 1794 C C . CYS A 1 240 ? 1.629 -20.497 30.685 1.00 33.34 240 CYS A C 1
ATOM 1796 O O . CYS A 1 240 ? 2.115 -21.405 30.011 1.00 33.34 240 CYS A O 1
ATOM 1798 N N . ALA A 1 241 ? 0.535 -20.643 31.433 1.00 36.31 241 ALA A N 1
ATOM 1799 C CA . ALA A 1 241 ? -0.515 -21.629 31.191 1.00 36.31 241 ALA A CA 1
ATOM 1800 C C . ALA A 1 241 ? -1.723 -20.886 30.617 1.00 36.31 241 ALA A C 1
ATOM 1802 O O . ALA A 1 241 ? -1.911 -19.717 31.033 1.00 36.31 241 ALA A O 1
#

InterPro domains:
  IPR001926 Tryptophan synthase beta chain-like, PALP domain [PF00291] (3-176)
  IPR036052 Tryptophan synthase beta chain-like, PALP domain superfamily [G3DSA:3.40.50.1100] (13-181)
  IPR036052 Tryptophan synthase beta chain-like, PALP domain superfamily [SSF53686] (3-181)
  IPR050147 Serine/Threonine Dehydratase [PTHR48078] (2-203)

Organism: Phaeosphaeria nodorum (strain SN15 / ATCC MYA-4574 / FGSC 10173) (NCBI:txid321614)

Nearest PDB structures (foldseek):
  2rkb-assembly1_A  TM=9.153E-01  e=8.333E-18  Homo sapiens
  5c3u-assembly1_A  TM=9.608E-01  e=7.138E-15  Rhizomucor miehei CAU432
  2gn1-assembly1_A  TM=8.817E-01  e=1.923E-11  Salmonella enterica subsp. enterica serovar Typhimurium
  8zkv-assembly1_D  TM=8.690E-01  e=5.358E-11  Escherichia coli K-12
  3iau-assembly2_B  TM=8.778E-01  e=9.792E-11  Solanum lycopersicum

Secondary structure (DSSP, 8-state):
---PPP----SS-SHHHHHHHHHHHHHHHHHSSS-SEEEEE-SSSHHHHHHHHHHHHHT--PEEEEEEETTS-HHHHHHHHTS-PPPS---SS-GGG--SS--HHHHHHHTSTTEEEEEE-HHHHHHHHHHHHHHTS----HHHHHHHHTTSTTHHHHHHTSPPPTT--EEE-----SS--HHHHHHHHHHHTHHHHHHHHHHHHHHT-----------------------PPPS------

Mean predicted aligned error: 9.54 Å